Protein AF-A0AAN6PWS7-F1 (afdb_monomer_lite)

Foldseek 3Di:
DVVVVCVVVVHPDDDDCVVCFDPVDPVSVLVVLLCVLVCQQPDPEAEAQAQDPDPPDDLDDPDLPDDDQPPDDDDPDDAAAALLCLSNQARHQKYWYRHHPNDTYMDGLPDDDPDDLVRLSRYQDLEPVSVQSVVLSSLAHDYPALQCSVSSCNSSQVVNCVRNVFHDDLQDTPVCRVVQQPKDFDDDDDPPFQHDDGPPSHSSRGSGRIHD

Organism: NCBI:txid113614

InterPro domains:
  IPR010730 Heterokaryon incompatibility [PF06985] (1-67)

pLDDT: mean 79.64, std 16.17, range [33.06, 96.94]

Secondary structure (DSSP, 8-state):
-HHHHHHHTT-S----HHHHS-TT-HHHHHHHHHHHHHHHHH-S-EEEETT-SSTTS----S---S-------S-SS----BTTHHHHHHH-SEEEEE-GGG-EEEEETT----S-GGGGGTS---SHHHHHHHHHHHTTSB-SSTTHHHHHHHHHHHHHHHHHT--EETTEEGGGHHHHT--EEPSS-GGG-B-SS--TTSGGGBSS-EE-

Structure (mmCIF, N/CA/C/O backbone):
data_AF-A0AAN6PWS7-F1
#
_entry.id   AF-A0AAN6PWS7-F1
#
loop_
_atom_site.group_PDB
_atom_site.id
_atom_site.type_symbol
_atom_site.label_atom_id
_atom_site.label_alt_id
_atom_site.label_comp_id
_atom_site.label_asym_id
_atom_site.label_entity_id
_atom_site.label_seq_id
_atom_site.pdbx_PDB_ins_code
_atom_site.Cartn_x
_atom_site.Cartn_y
_atom_site.Cartn_z
_atom_site.occupancy
_atom_site.B_iso_or_equiv
_atom_site.auth_seq_id
_atom_site.auth_comp_id
_atom_site.auth_asym_id
_atom_site.auth_atom_id
_atom_site.pdbx_PDB_model_num
ATOM 1 N N . ASP A 1 1 ? -15.418 -10.146 15.446 1.00 87.06 1 ASP A N 1
ATOM 2 C CA . ASP A 1 1 ? -14.267 -9.781 16.307 1.00 87.06 1 ASP A CA 1
ATOM 3 C C . ASP A 1 1 ? -13.761 -8.357 16.179 1.00 87.06 1 ASP A C 1
ATOM 5 O O . ASP A 1 1 ? -13.729 -7.661 17.188 1.00 87.06 1 ASP A O 1
ATOM 9 N N . ALA A 1 2 ? -13.430 -7.870 14.980 1.00 87.69 2 ALA A N 1
ATOM 10 C CA . ALA A 1 2 ? -12.916 -6.505 14.806 1.00 87.69 2 ALA A CA 1
ATOM 11 C C . ALA A 1 2 ? -13.833 -5.416 15.405 1.00 87.69 2 ALA A C 1
ATOM 13 O O . ALA A 1 2 ? -13.359 -4.502 16.075 1.00 87.69 2 ALA A O 1
ATOM 14 N N . VAL A 1 3 ? -15.159 -5.574 15.284 1.00 89.75 3 VAL A N 1
ATOM 15 C CA . VAL A 1 3 ? -16.147 -4.683 15.927 1.00 89.75 3 VAL A CA 1
ATOM 16 C C . VAL A 1 3 ? -16.054 -4.709 17.459 1.00 89.75 3 VAL A C 1
ATOM 18 O O . VAL A 1 3 ? -16.227 -3.671 18.097 1.00 89.75 3 VAL A O 1
ATOM 21 N N . GLN A 1 4 ? -15.763 -5.864 18.069 1.00 89.00 4 GLN A N 1
ATOM 22 C CA . GLN A 1 4 ? -15.579 -5.953 19.521 1.00 89.00 4 GLN A CA 1
ATOM 23 C C . GLN A 1 4 ? -14.306 -5.223 19.957 1.00 89.00 4 GLN A C 1
ATOM 25 O O . GLN A 1 4 ? -14.346 -4.463 20.922 1.00 89.00 4 GLN A O 1
ATOM 30 N N . VAL A 1 5 ? -13.203 -5.402 19.221 1.00 89.25 5 VAL A N 1
ATOM 31 C CA . VAL A 1 5 ? -11.944 -4.679 19.464 1.00 89.25 5 VAL A CA 1
ATOM 32 C C . VAL A 1 5 ? -12.171 -3.172 19.356 1.00 89.25 5 VAL A C 1
ATOM 34 O O . VAL A 1 5 ? -11.868 -2.445 20.296 1.00 89.25 5 VAL A O 1
ATOM 37 N N . LYS A 1 6 ? -12.804 -2.714 18.270 1.00 91.94 6 LYS A N 1
ATOM 38 C CA . LYS A 1 6 ? -13.193 -1.312 18.063 1.00 91.94 6 LYS A CA 1
ATOM 39 C C . LYS A 1 6 ? -13.992 -0.753 19.249 1.00 91.94 6 LYS A C 1
ATOM 41 O O . LYS A 1 6 ? -13.644 0.303 19.770 1.00 91.94 6 LYS A O 1
ATOM 46 N N . ARG A 1 7 ? -15.029 -1.470 19.711 1.00 91.06 7 ARG A N 1
ATOM 47 C CA . ARG A 1 7 ? -15.843 -1.063 20.875 1.00 91.06 7 ARG A CA 1
ATOM 48 C C . ARG A 1 7 ? -15.011 -0.961 22.155 1.00 91.06 7 ARG A C 1
ATOM 50 O O . ARG A 1 7 ? -15.164 0.010 22.884 1.00 91.06 7 ARG A O 1
ATOM 57 N N . ARG A 1 8 ? -14.123 -1.927 22.414 1.00 90.25 8 ARG A N 1
ATOM 58 C CA . ARG A 1 8 ? -13.237 -1.922 23.594 1.00 90.25 8 ARG A CA 1
ATOM 59 C C . ARG A 1 8 ? -12.199 -0.800 23.556 1.00 90.25 8 ARG A C 1
ATOM 61 O O . ARG A 1 8 ? -11.847 -0.284 24.607 1.00 90.25 8 ARG A O 1
ATOM 68 N N . LEU A 1 9 ? -11.739 -0.410 22.368 1.00 88.94 9 LEU A N 1
ATOM 69 C CA . LEU A 1 9 ? -10.832 0.726 22.174 1.00 88.94 9 LEU A CA 1
ATOM 70 C C . LEU A 1 9 ? -11.544 2.090 22.222 1.00 88.94 9 LEU A C 1
ATOM 72 O O . LEU A 1 9 ? -10.877 3.116 22.159 1.00 88.94 9 LEU A O 1
ATOM 76 N N . GLY A 1 10 ? -12.880 2.126 22.298 1.00 92.81 10 GLY A N 1
ATOM 77 C CA . GLY A 1 10 ? -13.643 3.378 22.311 1.00 92.81 10 GLY A CA 1
ATOM 78 C C . GLY A 1 10 ? -13.579 4.168 20.997 1.00 92.81 10 GLY A C 1
ATOM 79 O O . GLY A 1 10 ? -13.904 5.352 20.978 1.00 92.81 10 GLY A O 1
ATOM 80 N N . VAL A 1 11 ? -13.169 3.539 19.890 1.00 92.12 11 VAL A N 1
ATOM 81 C CA . VAL A 1 11 ? -13.063 4.205 18.584 1.00 92.12 11 VAL A CA 1
ATOM 82 C C . VAL A 1 11 ? -14.439 4.194 17.910 1.00 92.12 11 VAL A C 1
ATOM 84 O O . VAL A 1 11 ? -15.044 3.129 17.819 1.00 92.12 11 VAL A O 1
ATOM 87 N N . PRO A 1 12 ? -14.973 5.327 17.418 1.00 92.25 12 PRO A N 1
ATOM 88 C CA . PRO A 1 12 ? -16.328 5.385 16.858 1.00 92.25 12 PRO A CA 1
ATOM 89 C C . PRO A 1 12 ? -16.426 4.885 15.411 1.00 92.25 12 PRO A C 1
ATOM 91 O O . PRO A 1 12 ? -17.481 4.392 15.007 1.00 92.25 12 PRO A O 1
ATOM 94 N N . PHE A 1 13 ? -15.333 4.926 14.649 1.00 91.44 13 PHE A N 1
ATOM 95 C CA . PHE A 1 13 ? -15.297 4.547 13.234 1.00 91.44 13 PHE A CA 1
ATOM 96 C C . PHE A 1 13 ? -14.535 3.238 13.020 1.00 91.44 13 PHE A C 1
ATOM 98 O O . PHE A 1 13 ? -13.689 2.853 13.825 1.00 91.44 13 PHE A O 1
ATOM 105 N N . PHE A 1 14 ? -14.887 2.515 11.965 1.00 91.50 14 PHE A N 1
ATOM 106 C CA . PHE A 1 14 ? -14.247 1.264 11.579 1.00 91.50 14 PHE A CA 1
ATOM 107 C C . PHE A 1 14 ? -14.228 1.199 10.058 1.00 91.50 14 PHE A C 1
ATOM 109 O O . PHE A 1 14 ? -15.266 1.427 9.442 1.00 91.50 14 PHE A O 1
ATOM 116 N N . TRP A 1 15 ? -13.062 0.916 9.484 1.00 93.25 15 TRP A N 1
ATOM 117 C CA . TRP A 1 15 ? -12.892 0.762 8.047 1.00 93.25 15 TRP A CA 1
ATOM 118 C C . TRP A 1 15 ? -12.502 -0.682 7.742 1.00 93.25 15 TRP A C 1
ATOM 120 O O . TRP A 1 15 ? -11.617 -1.239 8.394 1.00 93.25 15 TRP A O 1
ATOM 130 N N . ALA A 1 16 ? -13.180 -1.272 6.767 1.00 90.44 16 ALA A N 1
ATOM 131 C CA . ALA A 1 16 ? -12.837 -2.546 6.155 1.00 90.44 16 ALA A CA 1
ATOM 132 C C . ALA A 1 16 ? -13.261 -2.474 4.687 1.00 90.44 16 ALA A C 1
ATOM 134 O O . ALA A 1 16 ? -14.335 -1.948 4.396 1.00 90.44 16 ALA A O 1
ATOM 135 N N . ASP A 1 17 ? -12.447 -3.011 3.784 1.00 87.38 17 ASP A N 1
ATOM 136 C CA . ASP A 1 17 ? -12.711 -3.037 2.340 1.00 87.38 17 ASP A CA 1
ATOM 137 C C . ASP A 1 17 ? -14.112 -3.585 2.010 1.00 87.38 17 ASP A C 1
ATOM 139 O O . ASP A 1 17 ? -14.885 -2.943 1.305 1.00 87.38 17 ASP A O 1
ATOM 143 N N . SER A 1 18 ? -14.487 -4.699 2.632 1.00 86.94 18 SER A N 1
ATOM 144 C CA . SER A 1 18 ? -15.800 -5.350 2.516 1.00 86.94 18 SER A CA 1
ATOM 145 C C . SER A 1 18 ? -16.995 -4.522 3.010 1.00 86.94 18 SER A C 1
ATOM 147 O O . SER A 1 18 ? -18.134 -4.883 2.723 1.00 86.94 18 SER A O 1
ATOM 149 N N . LEU A 1 19 ? -16.769 -3.435 3.756 1.00 89.06 19 LEU A N 1
ATOM 150 C CA . LEU A 1 19 ? -17.825 -2.566 4.294 1.00 89.06 19 LEU A CA 1
ATOM 151 C C . LEU A 1 19 ? -17.811 -1.158 3.694 1.00 89.06 19 LEU A C 1
ATOM 153 O O . LEU A 1 19 ? -18.848 -0.501 3.660 1.00 89.06 19 LEU A O 1
ATOM 157 N N . CYS A 1 20 ? -16.636 -0.672 3.299 1.00 92.50 20 CYS A N 1
ATOM 158 C CA . CYS A 1 20 ? -16.418 0.722 2.924 1.00 92.50 20 CYS A CA 1
ATOM 159 C C . CYS A 1 20 ? -16.188 0.925 1.424 1.00 92.50 20 CYS A C 1
ATOM 161 O O . CYS A 1 20 ? -16.123 2.074 1.003 1.00 92.50 20 CYS A O 1
ATOM 163 N N . ILE A 1 21 ? -16.076 -0.153 0.643 1.00 92.06 21 ILE A N 1
ATOM 164 C CA . ILE A 1 21 ? -15.906 -0.109 -0.813 1.00 92.06 21 ILE A CA 1
ATOM 165 C C . ILE A 1 21 ? -17.105 -0.788 -1.473 1.00 92.06 21 ILE A C 1
ATOM 167 O O . ILE A 1 21 ? -17.481 -1.907 -1.097 1.00 92.06 21 ILE A O 1
ATOM 171 N N . ILE A 1 22 ? -17.689 -0.135 -2.477 1.00 92.50 22 ILE A N 1
ATOM 172 C CA . ILE A 1 22 ? -18.781 -0.698 -3.273 1.00 92.50 22 ILE A CA 1
ATOM 173 C C . ILE A 1 22 ? -18.199 -1.753 -4.222 1.00 92.50 22 ILE A C 1
ATOM 175 O O . ILE A 1 22 ? -17.657 -1.431 -5.274 1.00 92.50 22 ILE A O 1
ATOM 179 N N . GLN A 1 23 ? -18.332 -3.030 -3.854 1.00 87.38 23 GLN A N 1
ATOM 180 C CA . GLN A 1 23 ? -17.678 -4.150 -4.552 1.00 87.38 23 GLN A CA 1
ATOM 181 C C . GLN A 1 23 ? -18.080 -4.285 -6.032 1.00 87.38 23 GLN A C 1
ATOM 183 O O . GLN A 1 23 ? -17.267 -4.697 -6.859 1.00 87.38 23 GLN A O 1
ATOM 188 N N . ASP A 1 24 ? -19.317 -3.911 -6.369 1.00 92.31 24 ASP A N 1
ATOM 189 C CA . ASP A 1 24 ? -19.859 -4.014 -7.729 1.00 92.31 24 ASP A CA 1
ATOM 190 C C . ASP A 1 24 ? -19.505 -2.809 -8.624 1.00 92.31 24 ASP A C 1
ATOM 192 O O . ASP A 1 24 ? -19.712 -2.855 -9.839 1.00 92.31 24 ASP A O 1
ATOM 196 N N . ASP A 1 25 ? -18.939 -1.737 -8.059 1.00 93.38 25 ASP A N 1
ATOM 197 C CA . ASP A 1 25 ? -18.506 -0.550 -8.799 1.00 93.38 25 ASP A CA 1
ATOM 198 C C . ASP A 1 25 ? -16.979 -0.544 -8.940 1.00 93.38 25 ASP A C 1
ATOM 200 O O . ASP A 1 25 ? -16.233 -0.176 -8.033 1.00 93.38 25 ASP A O 1
ATOM 204 N N . LYS A 1 26 ? -16.496 -0.903 -10.136 1.00 88.62 26 LYS A N 1
ATOM 205 C CA . LYS A 1 26 ? -15.058 -0.871 -10.455 1.00 88.62 26 LYS A CA 1
ATOM 206 C C . LYS A 1 26 ? -14.441 0.514 -10.270 1.00 88.62 26 LYS A C 1
ATOM 208 O O . LYS A 1 26 ? -13.289 0.601 -9.856 1.00 88.62 26 LYS A O 1
ATOM 213 N N . GLY A 1 27 ? -15.183 1.576 -10.575 1.00 90.88 27 GLY A N 1
ATOM 214 C CA . GLY A 1 27 ? -14.705 2.940 -10.395 1.00 90.88 27 GLY A CA 1
ATOM 215 C C . GLY A 1 27 ? -14.560 3.296 -8.918 1.00 90.88 27 GLY A C 1
ATOM 216 O O . GLY A 1 27 ? -13.620 3.997 -8.555 1.00 90.88 27 GLY A O 1
ATOM 217 N N . ASP A 1 28 ? -15.452 2.801 -8.060 1.00 90.38 28 ASP A N 1
ATOM 218 C CA . ASP A 1 28 ? -15.332 2.960 -6.607 1.00 90.38 28 ASP A CA 1
ATOM 219 C C . ASP A 1 28 ? -14.152 2.178 -6.040 1.00 90.38 28 ASP A C 1
ATOM 221 O O . ASP A 1 28 ? -13.316 2.754 -5.343 1.00 90.38 28 ASP A O 1
ATOM 225 N N . CYS A 1 29 ? -14.009 0.915 -6.446 1.00 87.56 29 CYS A N 1
ATOM 226 C CA . CYS A 1 29 ? -12.857 0.090 -6.103 1.00 87.56 29 CYS A CA 1
ATOM 227 C C . CYS A 1 29 ? -11.534 0.775 -6.465 1.00 87.56 29 CYS A C 1
ATOM 229 O O . CYS A 1 29 ? -10.632 0.822 -5.634 1.00 87.56 29 CYS A O 1
ATOM 231 N N . GLU A 1 30 ? -11.409 1.341 -7.670 1.00 87.94 30 GLU A N 1
ATOM 232 C CA . GLU A 1 30 ? -10.196 2.051 -8.102 1.00 87.94 30 GLU A CA 1
ATOM 233 C C . GLU A 1 30 ? -9.930 3.322 -7.279 1.00 87.94 30 GLU A C 1
ATOM 235 O O . GLU A 1 30 ? -8.789 3.567 -6.874 1.00 87.94 30 GLU A O 1
ATOM 240 N N . ARG A 1 31 ? -10.970 4.118 -6.991 1.00 90.25 31 ARG A N 1
ATOM 241 C CA . ARG A 1 31 ? -10.846 5.335 -6.170 1.00 90.25 31 ARG A CA 1
ATOM 242 C C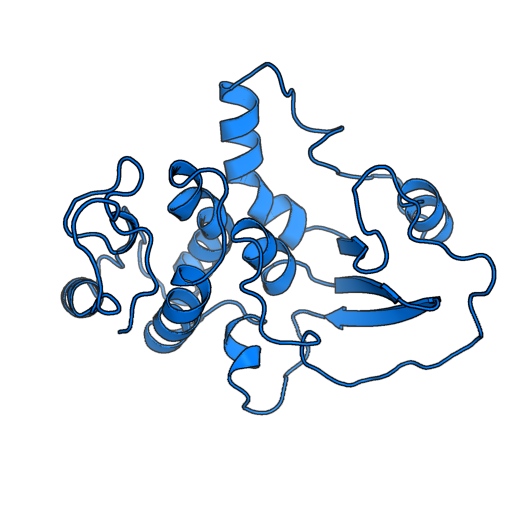 . ARG A 1 31 ? -10.424 5.015 -4.740 1.00 90.25 31 ARG A C 1
ATOM 244 O O . ARG A 1 31 ? -9.499 5.645 -4.228 1.00 90.25 31 ARG A O 1
ATOM 251 N N . GLU A 1 32 ? -11.072 4.051 -4.098 1.00 92.00 32 GLU A N 1
ATOM 252 C CA . GLU A 1 32 ? -10.777 3.691 -2.709 1.00 92.00 32 GLU A CA 1
ATOM 253 C C . GLU A 1 32 ? -9.425 2.976 -2.591 1.00 92.00 32 GLU A C 1
ATOM 255 O O . GLU A 1 32 ? -8.642 3.288 -1.692 1.00 92.00 32 GLU A O 1
ATOM 260 N N . ALA A 1 33 ? -9.069 2.131 -3.563 1.00 87.44 33 ALA A N 1
ATOM 261 C CA . ALA A 1 33 ? -7.736 1.540 -3.677 1.00 87.44 33 ALA A CA 1
ATOM 262 C C . ALA A 1 33 ? -6.628 2.607 -3.752 1.00 87.44 33 ALA A C 1
ATOM 264 O O . ALA A 1 33 ? -5.591 2.475 -3.098 1.00 87.44 33 ALA A O 1
ATOM 265 N N . ALA A 1 34 ? -6.849 3.693 -4.500 1.00 87.56 34 ALA A N 1
ATOM 266 C CA . ALA A 1 34 ? -5.903 4.805 -4.588 1.00 87.56 34 ALA A CA 1
ATOM 267 C C . ALA A 1 34 ? -5.774 5.606 -3.276 1.00 87.56 34 ALA A C 1
ATOM 269 O O . ALA A 1 34 ? -4.732 6.217 -3.038 1.00 87.56 34 ALA A O 1
ATOM 270 N N . ARG A 1 35 ? -6.803 5.590 -2.419 1.00 91.00 35 ARG A N 1
ATOM 271 C CA . ARG A 1 35 ? -6.851 6.292 -1.120 1.00 91.00 35 ARG A CA 1
ATOM 272 C C . ARG A 1 35 ? -6.454 5.415 0.064 1.00 91.00 35 ARG A C 1
ATOM 274 O O . ARG A 1 35 ? -6.296 5.913 1.177 1.00 91.00 35 ARG A O 1
ATOM 281 N N . MET A 1 36 ? -6.262 4.120 -0.156 1.00 90.00 36 MET A N 1
ATOM 282 C CA . MET A 1 36 ? -5.985 3.131 0.887 1.00 90.00 36 MET A CA 1
ATOM 283 C C . MET A 1 36 ? -4.737 3.475 1.718 1.00 90.00 36 MET A C 1
ATOM 285 O O . MET A 1 36 ? -4.710 3.266 2.932 1.00 90.00 36 MET A O 1
ATOM 289 N N . GLY A 1 37 ? -3.743 4.119 1.101 1.00 91.12 37 GLY A N 1
ATOM 290 C CA . GLY A 1 37 ? -2.577 4.642 1.809 1.00 91.12 37 GLY A CA 1
ATOM 291 C C . GLY A 1 37 ? -2.916 5.690 2.872 1.00 91.12 37 GLY A C 1
ATOM 292 O O . GLY A 1 37 ? -2.353 5.663 3.969 1.00 91.12 37 GLY A O 1
ATOM 293 N N . ASP A 1 38 ? -3.865 6.580 2.577 1.00 92.19 38 ASP A N 1
ATOM 294 C CA . ASP A 1 38 ? -4.339 7.601 3.514 1.00 92.19 38 ASP A CA 1
ATOM 295 C C . ASP A 1 38 ? -5.163 6.989 4.641 1.00 92.19 38 ASP A C 1
ATOM 297 O O . ASP A 1 38 ? -5.048 7.431 5.787 1.00 92.19 38 ASP A O 1
ATOM 301 N N . VAL A 1 39 ? -5.954 5.955 4.339 1.00 93.62 39 VAL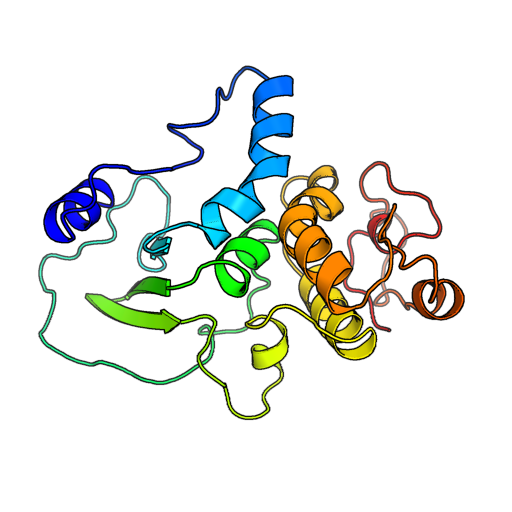 A N 1
ATOM 302 C CA . VAL A 1 39 ? -6.706 5.197 5.347 1.00 93.62 39 VAL A CA 1
ATOM 303 C C . VAL A 1 39 ? -5.744 4.619 6.380 1.00 93.62 39 VAL A C 1
ATOM 305 O O . VAL A 1 39 ? -5.896 4.898 7.568 1.00 93.62 39 VAL A O 1
ATOM 308 N N . TYR A 1 40 ? -4.711 3.887 5.948 1.00 92.12 40 TYR A N 1
ATOM 309 C CA . TYR A 1 40 ? -3.726 3.326 6.876 1.00 92.12 40 TYR A CA 1
ATOM 310 C C . TYR A 1 40 ? -2.935 4.408 7.602 1.00 92.12 40 TYR A C 1
ATOM 312 O O . TYR A 1 40 ? -2.756 4.326 8.815 1.00 92.12 40 TYR A O 1
ATOM 320 N N . MET A 1 41 ? -2.492 5.450 6.896 1.00 91.00 41 MET A N 1
ATOM 321 C CA . MET A 1 41 ? -1.691 6.516 7.495 1.00 91.00 41 MET A CA 1
ATOM 322 C C . MET A 1 41 ? -2.402 7.248 8.634 1.00 91.00 41 MET A C 1
ATOM 324 O O . MET A 1 41 ? -1.750 7.631 9.608 1.00 91.00 41 MET A O 1
ATOM 328 N N . ASN A 1 42 ? -3.705 7.469 8.490 1.00 92.19 42 ASN A N 1
ATOM 329 C CA . ASN A 1 42 ? -4.502 8.246 9.434 1.00 92.19 42 ASN A CA 1
ATOM 330 C C . ASN A 1 42 ? -5.329 7.359 10.377 1.00 92.19 42 ASN A C 1
ATOM 332 O O . ASN A 1 42 ? -6.083 7.876 11.203 1.00 92.19 42 ASN A O 1
ATOM 336 N N . ALA A 1 43 ? -5.193 6.034 10.281 1.00 92.69 43 ALA A N 1
ATOM 337 C CA . ALA A 1 43 ? -5.858 5.108 11.180 1.00 92.69 43 ALA A CA 1
ATOM 338 C C . ALA A 1 43 ? -5.364 5.299 12.621 1.00 92.69 43 ALA A C 1
ATOM 340 O O . ALA A 1 43 ? -4.165 5.402 12.883 1.00 92.69 43 ALA A O 1
ATOM 341 N N . TYR A 1 44 ? -6.299 5.258 13.574 1.00 90.94 44 TYR A N 1
ATOM 342 C CA . TYR A 1 44 ? -5.961 5.185 14.998 1.00 90.94 44 TYR A CA 1
ATOM 343 C C . TYR A 1 44 ? -5.113 3.938 15.297 1.00 90.94 44 TYR A C 1
ATOM 345 O O . TYR A 1 44 ? -4.080 4.012 15.961 1.00 90.94 44 TYR A O 1
ATOM 353 N N . CYS A 1 45 ? -5.533 2.794 14.754 1.00 90.62 45 CYS A N 1
ATOM 354 C CA . CYS A 1 45 ? -4.763 1.561 14.729 1.00 90.62 45 CYS A CA 1
ATOM 355 C C . CYS A 1 45 ? -5.245 0.648 13.598 1.00 90.62 45 CYS A C 1
ATOM 357 O O . CYS A 1 45 ? -6.435 0.628 13.277 1.00 90.62 45 CYS A O 1
ATOM 359 N N . THR A 1 46 ? -4.343 -0.174 13.081 1.00 91.69 46 THR A N 1
ATOM 360 C CA . THR A 1 46 ? -4.660 -1.257 12.145 1.00 91.69 46 THR A CA 1
ATOM 361 C C . THR A 1 46 ? -4.719 -2.580 12.903 1.00 91.69 46 THR A C 1
ATOM 363 O O . THR A 1 46 ? -3.853 -2.864 13.730 1.00 91.69 46 THR A O 1
ATOM 366 N N . ILE A 1 47 ? -5.750 -3.391 12.661 1.00 89.25 47 ILE A N 1
ATOM 367 C CA . ILE A 1 47 ? -5.894 -4.720 13.272 1.00 89.25 47 ILE A CA 1
ATOM 368 C C . ILE A 1 47 ? -5.349 -5.757 12.292 1.00 89.25 47 ILE A C 1
ATOM 370 O O . ILE A 1 47 ? -5.887 -5.901 11.199 1.00 89.25 47 ILE A O 1
ATOM 374 N N . ALA A 1 48 ? -4.325 -6.505 12.694 1.00 86.31 48 ALA A N 1
ATOM 375 C CA . ALA A 1 48 ? -3.739 -7.564 11.882 1.00 86.31 48 ALA A CA 1
ATOM 376 C C . ALA A 1 48 ? -4.037 -8.943 12.494 1.00 86.31 48 ALA A C 1
ATOM 378 O O . ALA A 1 48 ? -3.372 -9.394 13.433 1.00 86.31 48 ALA A O 1
ATOM 379 N N . ALA A 1 49 ? -5.061 -9.610 11.962 1.00 83.38 49 ALA A N 1
ATOM 380 C CA . ALA A 1 49 ? -5.604 -10.868 12.470 1.00 83.38 49 ALA A CA 1
ATOM 381 C C . ALA A 1 49 ? -4.902 -12.103 11.870 1.00 83.38 49 ALA A C 1
ATOM 383 O O . ALA A 1 49 ? -5.486 -12.845 11.089 1.00 83.38 49 ALA A O 1
ATOM 384 N N . HIS A 1 50 ? -3.647 -12.340 12.255 1.00 73.50 50 HIS A N 1
ATOM 385 C CA . HIS A 1 50 ? -2.845 -13.486 11.796 1.00 73.50 50 HIS A CA 1
ATOM 386 C C . HIS A 1 50 ? -3.347 -14.837 12.334 1.00 73.50 50 HIS A C 1
ATOM 388 O O . HIS A 1 50 ? -2.992 -15.884 11.807 1.00 73.50 50 HIS A O 1
ATOM 394 N N . ALA A 1 51 ? -4.138 -14.819 13.410 1.00 63.31 51 ALA A N 1
ATOM 395 C CA . ALA A 1 51 ? -4.713 -16.009 14.033 1.00 63.31 51 ALA A CA 1
ATOM 396 C C . ALA A 1 51 ? -5.874 -16.635 13.238 1.00 63.31 51 ALA A C 1
ATOM 398 O O . ALA A 1 51 ? -6.261 -17.765 13.530 1.00 63.31 51 ALA A O 1
ATOM 399 N N . ALA A 1 52 ? -6.455 -15.905 12.281 1.00 59.50 52 ALA A N 1
ATOM 400 C CA . ALA A 1 52 ? -7.570 -16.383 11.474 1.00 59.50 52 ALA A CA 1
ATOM 401 C C . ALA A 1 52 ? -7.045 -17.024 10.181 1.00 59.50 52 ALA A C 1
ATOM 403 O O . ALA A 1 52 ? -6.337 -16.383 9.407 1.00 59.50 52 ALA A O 1
ATOM 404 N N . HIS A 1 53 ? -7.406 -18.285 9.934 1.00 56.94 53 HIS A N 1
ATOM 405 C CA . HIS A 1 53 ? -7.041 -18.984 8.695 1.00 56.94 53 HIS A CA 1
ATOM 406 C C . HIS A 1 53 ? -7.776 -18.421 7.467 1.00 56.94 53 HIS A C 1
ATOM 408 O O . HIS A 1 53 ? -7.234 -18.450 6.364 1.00 56.94 53 HIS A O 1
ATOM 414 N N . HIS A 1 54 ? -8.974 -17.862 7.668 1.00 60.44 54 HIS A N 1
ATOM 415 C CA . HIS A 1 54 ? -9.816 -17.248 6.642 1.00 60.44 54 HIS A CA 1
ATOM 416 C C . HIS A 1 54 ? -10.659 -16.109 7.245 1.00 60.44 54 HIS A C 1
ATOM 418 O O . HIS A 1 54 ? -10.800 -16.010 8.465 1.00 60.44 54 HIS A O 1
ATOM 424 N N . ALA A 1 55 ? -11.197 -15.227 6.395 1.00 63.16 55 ALA A N 1
ATOM 425 C CA . ALA A 1 55 ? -11.926 -14.021 6.812 1.00 63.16 55 ALA A CA 1
ATOM 426 C C . ALA A 1 55 ? -13.258 -14.302 7.542 1.00 63.16 55 ALA A C 1
ATOM 428 O O . ALA A 1 55 ? -13.805 -13.410 8.189 1.00 63.16 55 ALA A O 1
ATOM 429 N N . ASP A 1 56 ? -13.771 -15.526 7.443 1.00 61.41 56 ASP A N 1
ATOM 430 C CA . ASP A 1 56 ? -14.968 -16.035 8.115 1.00 61.41 56 ASP A CA 1
ATOM 431 C C . ASP A 1 56 ? -14.691 -16.595 9.525 1.00 61.41 56 ASP A C 1
ATOM 433 O O . ASP A 1 56 ? -15.632 -16.830 10.286 1.00 61.41 56 ASP A O 1
ATOM 437 N N . HIS A 1 57 ? -13.423 -16.742 9.925 1.00 66.62 57 HIS A N 1
ATOM 438 C CA . HIS A 1 57 ? -13.044 -17.173 11.271 1.00 66.62 57 HIS A CA 1
ATOM 439 C C . HIS A 1 57 ? -12.756 -16.000 12.220 1.00 66.62 57 HIS A C 1
ATOM 441 O O . HIS A 1 57 ? -12.136 -14.996 11.864 1.00 66.62 57 HIS A O 1
ATOM 447 N N . GLY A 1 58 ? -13.171 -16.157 13.480 1.00 73.56 58 GLY A N 1
ATOM 448 C CA . GLY A 1 58 ? -12.804 -15.245 14.563 1.00 73.56 58 GLY A CA 1
ATOM 449 C C . GLY A 1 58 ? -11.316 -15.333 14.924 1.00 73.56 58 GLY A C 1
ATOM 450 O O . GLY A 1 58 ? -10.702 -16.394 14.833 1.00 73.56 58 GLY A O 1
ATOM 451 N N . PHE A 1 59 ? -10.740 -14.215 15.363 1.00 78.44 59 PHE A N 1
ATOM 452 C CA . PHE A 1 59 ? -9.361 -14.108 15.852 1.00 78.44 59 PHE A CA 1
ATOM 453 C C . PHE A 1 59 ? -9.277 -13.879 17.372 1.00 78.44 59 PHE A C 1
ATOM 455 O O . PHE A 1 59 ? -8.183 -13.884 17.938 1.00 78.44 59 PHE A O 1
ATOM 462 N N . LEU A 1 60 ? -10.408 -13.666 18.048 1.00 77.12 60 LEU A N 1
ATOM 463 C CA . LEU A 1 60 ? -10.492 -13.591 19.504 1.00 77.12 60 LEU A CA 1
ATOM 464 C C . LEU A 1 60 ? -10.737 -15.001 20.058 1.00 77.12 60 LEU A C 1
ATOM 466 O O . LEU A 1 60 ? -11.846 -15.517 19.988 1.00 77.12 60 LEU A O 1
ATOM 470 N N . GLN A 1 61 ? -9.698 -15.632 20.607 1.00 68.25 61 GLN A N 1
ATOM 471 C CA . GLN A 1 61 ? -9.829 -16.908 21.325 1.00 68.25 61 GLN A CA 1
ATOM 472 C C . GLN A 1 61 ? -10.284 -16.674 22.780 1.00 68.25 61 GLN A C 1
ATOM 474 O O . GLN A 1 61 ? -9.938 -15.655 23.381 1.00 68.25 61 GLN A O 1
ATOM 479 N N . GLU A 1 62 ? -11.032 -17.623 23.362 1.00 54.59 62 GLU A N 1
ATOM 480 C CA . GLU A 1 62 ? -11.619 -17.520 24.716 1.00 54.59 62 GLU A CA 1
ATOM 481 C C . GLU A 1 62 ? -10.577 -17.373 25.841 1.00 54.59 62 GLU A C 1
ATOM 483 O O . GLU A 1 62 ? -10.863 -16.763 26.871 1.00 54.59 62 GLU A O 1
ATOM 488 N N . SER A 1 63 ? -9.343 -17.849 25.645 1.00 49.12 63 SER A N 1
ATOM 489 C CA . SER A 1 63 ? -8.251 -17.695 26.609 1.00 49.12 63 SER A CA 1
ATOM 490 C C . SER A 1 63 ? -7.226 -16.656 26.143 1.00 49.12 63 SER A C 1
ATOM 492 O O . SER A 1 63 ? -6.134 -17.001 25.687 1.00 49.12 63 SER A O 1
ATOM 494 N N . MET A 1 64 ? -7.535 -15.366 26.294 1.00 50.53 64 MET A N 1
ATOM 495 C CA . MET A 1 64 ? -6.482 -14.341 26.344 1.00 50.53 64 MET A CA 1
ATOM 496 C C . MET A 1 64 ? -5.694 -14.539 27.649 1.00 50.53 64 MET A C 1
ATOM 498 O O . MET A 1 64 ? -6.005 -13.927 28.672 1.00 50.53 64 MET A O 1
ATOM 502 N N . GLN A 1 65 ? -4.710 -15.446 27.655 1.00 44.88 65 GLN A N 1
ATOM 503 C CA . GLN A 1 65 ? -3.802 -15.571 28.793 1.00 44.88 65 GLN A CA 1
ATOM 504 C C . GLN A 1 65 ? -3.021 -14.262 28.938 1.00 44.88 65 GLN A C 1
ATOM 506 O O . GLN A 1 65 ? -2.423 -13.761 27.985 1.00 44.88 65 GLN A O 1
ATOM 511 N N . ARG A 1 66 ? -3.103 -13.679 30.138 1.00 45.19 66 ARG A N 1
ATOM 512 C CA . ARG A 1 66 ? -2.494 -12.397 30.491 1.00 45.19 66 ARG A CA 1
ATOM 513 C C . ARG A 1 66 ? -1.004 -12.381 30.134 1.00 45.19 66 ARG A C 1
ATOM 515 O O . ARG A 1 66 ? -0.255 -13.263 30.532 1.00 45.19 66 ARG A O 1
ATOM 522 N N . GLU A 1 67 ? -0.628 -11.319 29.425 1.00 48.19 67 GLU A N 1
ATOM 523 C CA . GLU A 1 67 ? 0.717 -10.748 29.319 1.00 48.19 67 GLU A CA 1
ATOM 524 C C . GLU A 1 67 ? 1.858 -11.695 28.916 1.00 48.19 67 GLU A C 1
ATOM 526 O O . GLU A 1 67 ? 2.670 -12.139 29.722 1.00 48.19 67 GLU A O 1
ATOM 531 N N . LYS A 1 68 ? 2.060 -11.815 27.603 1.00 39.84 68 LYS A N 1
ATOM 532 C CA . LYS A 1 68 ? 3.417 -11.748 27.055 1.00 39.84 68 LYS A CA 1
ATOM 533 C C . LYS A 1 68 ? 3.454 -10.677 25.975 1.00 39.84 68 LYS A C 1
ATOM 535 O O . LYS A 1 68 ? 3.158 -10.942 24.815 1.00 39.84 68 LYS A O 1
ATOM 540 N N . VAL A 1 69 ? 3.842 -9.461 26.362 1.00 41.88 69 VAL A N 1
ATOM 541 C CA . VAL A 1 69 ? 4.329 -8.450 25.415 1.00 41.88 69 VAL A CA 1
ATOM 542 C C . VAL A 1 69 ? 5.661 -8.974 24.876 1.00 41.88 69 VAL A C 1
ATOM 544 O O . VAL A 1 69 ? 6.730 -8.648 25.387 1.00 41.88 69 VAL A O 1
ATOM 547 N N . VAL A 1 70 ? 5.611 -9.869 23.889 1.00 43.34 70 VAL A N 1
ATOM 548 C CA . VAL A 1 70 ? 6.820 -10.345 23.217 1.00 43.34 70 VAL A CA 1
ATOM 549 C C . VAL A 1 70 ? 7.267 -9.232 22.281 1.00 43.34 70 VAL A C 1
ATOM 551 O O . VAL A 1 70 ? 6.741 -9.050 21.187 1.00 43.34 70 VAL A O 1
ATOM 554 N N . ALA A 1 71 ? 8.234 -8.442 22.739 1.00 40.31 71 ALA A N 1
ATOM 555 C CA . ALA A 1 71 ? 8.984 -7.546 21.879 1.00 40.31 71 ALA A CA 1
ATOM 556 C C . ALA A 1 71 ? 10.000 -8.374 21.086 1.00 40.31 71 ALA A C 1
ATOM 558 O O . ALA A 1 71 ? 11.166 -8.425 21.455 1.00 40.31 71 ALA A O 1
ATOM 559 N N . VAL A 1 72 ? 9.574 -9.043 20.015 1.00 41.47 72 VAL A N 1
ATOM 560 C CA . VAL A 1 72 ? 10.518 -9.637 19.061 1.00 41.47 72 VAL A CA 1
ATOM 561 C C . VAL A 1 72 ? 9.999 -9.412 17.649 1.00 41.47 72 VAL A C 1
ATOM 563 O O . VAL A 1 72 ? 8.863 -9.737 17.320 1.00 41.47 72 VAL A O 1
ATOM 566 N N . GLY A 1 73 ? 10.838 -8.752 16.851 1.00 36.47 73 GLY A N 1
ATOM 567 C CA . GLY A 1 73 ? 10.594 -8.492 15.444 1.00 36.47 73 GLY A CA 1
ATOM 568 C C . GLY A 1 73 ? 10.631 -9.758 14.597 1.00 36.47 73 GLY A C 1
ATOM 569 O O . GLY A 1 73 ? 11.136 -10.799 15.004 1.00 36.47 73 GLY A O 1
ATOM 570 N N . GLY A 1 74 ? 10.129 -9.605 13.379 1.00 36.50 74 GLY A N 1
ATOM 571 C CA . GLY A 1 74 ? 10.090 -10.666 12.389 1.00 36.50 74 GLY A CA 1
ATOM 572 C C . GLY A 1 74 ? 8.725 -11.326 12.362 1.00 36.50 74 GLY A C 1
ATOM 573 O O . GLY A 1 74 ? 8.296 -11.962 13.318 1.00 36.50 74 GLY A O 1
ATOM 574 N N . HIS A 1 75 ? 8.054 -11.186 11.221 1.00 42.44 75 HIS A N 1
ATOM 575 C CA . HIS A 1 75 ? 7.116 -12.209 10.788 1.00 42.44 75 HIS A CA 1
ATOM 576 C C . HIS A 1 75 ? 7.749 -13.581 11.033 1.00 42.44 75 HIS A C 1
ATOM 578 O O . HIS A 1 75 ? 8.888 -13.819 10.623 1.00 42.44 75 HIS A O 1
ATOM 584 N N . ALA A 1 76 ? 6.998 -14.470 11.680 1.00 33.97 76 ALA A N 1
ATOM 585 C CA . ALA A 1 76 ? 7.256 -15.889 11.573 1.00 33.97 76 ALA A CA 1
ATOM 586 C C . ALA A 1 76 ? 7.320 -16.233 10.075 1.00 33.97 76 ALA A C 1
ATOM 588 O O . ALA A 1 76 ? 6.374 -15.974 9.339 1.00 33.97 76 ALA A O 1
ATOM 589 N N . ASN A 1 77 ? 8.469 -16.762 9.657 1.00 33.06 77 ASN A N 1
ATOM 590 C CA . ASN A 1 77 ? 8.683 -17.546 8.446 1.00 33.06 77 ASN A CA 1
ATOM 591 C C . ASN A 1 77 ? 8.288 -16.883 7.119 1.00 33.06 77 ASN A C 1
ATOM 593 O O . ASN A 1 77 ? 7.192 -17.111 6.640 1.00 33.06 77 ASN A O 1
ATOM 597 N N . GLY A 1 78 ? 9.225 -16.149 6.501 1.00 39.56 78 GLY A N 1
ATOM 598 C CA . GLY A 1 78 ? 9.615 -16.269 5.079 1.00 39.56 78 GLY A CA 1
ATOM 599 C C . GLY A 1 78 ? 8.579 -16.275 3.939 1.00 39.56 78 GLY A C 1
ATOM 600 O O . GLY A 1 78 ? 8.998 -16.371 2.788 1.00 39.56 78 GLY A O 1
ATOM 601 N N . GLU A 1 79 ? 7.279 -16.173 4.190 1.00 40.28 79 GLU A N 1
ATOM 602 C CA . GLU A 1 79 ? 6.259 -16.149 3.153 1.00 40.28 79 GLU A CA 1
ATOM 603 C C . GLU A 1 79 ? 6.200 -14.753 2.527 1.00 40.28 79 GLU A C 1
ATOM 605 O O . GLU A 1 79 ? 6.220 -13.741 3.244 1.00 40.28 79 GLU A O 1
ATOM 610 N N . PRO A 1 80 ? 6.142 -14.665 1.188 1.00 50.34 80 PRO A N 1
ATOM 611 C CA . PRO A 1 80 ? 5.959 -13.392 0.526 1.00 50.34 80 PRO A CA 1
ATOM 612 C C . PRO A 1 80 ? 4.632 -12.796 0.985 1.00 50.34 80 PRO A C 1
ATOM 614 O O . PRO A 1 80 ? 3.560 -13.344 0.735 1.00 50.34 80 PRO A O 1
ATOM 617 N N . SER A 1 81 ? 4.713 -11.663 1.684 1.00 65.94 81 SER A N 1
ATOM 618 C CA . SER A 1 81 ? 3.539 -10.924 2.136 1.00 65.94 81 SER A CA 1
ATOM 619 C C . SER A 1 81 ? 2.634 -10.616 0.937 1.00 65.94 81 SER A C 1
ATOM 621 O O . SER A 1 81 ? 3.110 -10.450 -0.188 1.00 65.94 81 SER A O 1
ATOM 623 N N . ARG A 1 82 ? 1.319 -10.519 1.154 1.00 77.94 82 ARG A N 1
ATOM 624 C CA . ARG A 1 82 ? 0.407 -9.984 0.131 1.00 77.94 82 ARG A CA 1
ATOM 625 C C . ARG A 1 82 ? 0.893 -8.584 -0.257 1.00 77.94 82 ARG A C 1
ATOM 627 O O . ARG A 1 82 ? 1.212 -7.804 0.635 1.00 77.94 82 ARG A O 1
ATOM 634 N N . GLY A 1 83 ? 0.943 -8.241 -1.546 1.00 82.44 83 GLY A N 1
ATOM 635 C CA . GLY A 1 83 ? 1.464 -6.937 -1.993 1.00 82.44 83 GLY A CA 1
ATOM 636 C C . GLY A 1 83 ? 0.767 -5.756 -1.303 1.00 82.44 83 GLY A C 1
ATOM 637 O O . GLY A 1 83 ? 1.427 -4.862 -0.778 1.00 82.44 83 GLY A O 1
ATOM 638 N N . TRP A 1 84 ? -0.557 -5.835 -1.173 1.00 85.81 84 TRP A N 1
ATOM 639 C CA . TRP A 1 84 ? -1.379 -4.868 -0.437 1.00 85.81 84 TRP A CA 1
ATOM 640 C C . TRP A 1 84 ? -1.002 -4.701 1.048 1.00 85.81 84 TRP A C 1
ATOM 642 O O . TRP A 1 84 ? -1.058 -3.587 1.568 1.00 85.81 84 TRP A O 1
ATOM 652 N N . ALA A 1 85 ? -0.510 -5.756 1.708 1.00 84.50 85 ALA A N 1
ATOM 653 C CA . ALA A 1 85 ? -0.129 -5.715 3.124 1.00 84.50 85 ALA A CA 1
ATOM 654 C C . ALA A 1 85 ? 1.119 -4.853 3.391 1.00 84.50 85 ALA A C 1
ATOM 656 O O . ALA A 1 85 ? 1.451 -4.547 4.539 1.00 84.50 85 ALA A O 1
ATOM 657 N N . LEU A 1 86 ? 1.843 -4.436 2.347 1.00 84.69 86 LEU A N 1
ATOM 658 C CA . LEU A 1 86 ? 2.970 -3.531 2.527 1.00 84.69 86 LEU A CA 1
ATOM 659 C C . LEU A 1 86 ? 2.520 -2.144 3.008 1.00 84.69 86 LEU A C 1
ATOM 661 O O . LEU A 1 86 ? 3.158 -1.584 3.903 1.00 84.69 86 LEU A O 1
ATOM 665 N N . GLN A 1 87 ? 1.424 -1.611 2.456 1.00 86.50 87 GLN A N 1
ATOM 666 C CA . GLN A 1 87 ? 0.879 -0.319 2.885 1.00 86.50 87 GLN A CA 1
ATOM 667 C C . GLN A 1 87 ? 0.408 -0.382 4.338 1.00 86.50 87 GLN A C 1
ATOM 669 O O . GLN A 1 87 ? 0.743 0.508 5.118 1.00 86.50 87 GLN A O 1
ATOM 674 N N . GLU A 1 88 ? -0.271 -1.471 4.717 1.00 85.06 88 GLU A N 1
ATOM 675 C CA . GLU A 1 88 ? -0.681 -1.742 6.100 1.00 85.06 88 GLU A CA 1
ATOM 676 C C . GLU A 1 88 ? 0.504 -1.613 7.059 1.00 85.06 88 GLU A C 1
ATOM 678 O O . GLU A 1 88 ? 0.427 -0.898 8.058 1.00 85.06 88 GLU A O 1
ATOM 683 N N . ARG A 1 89 ? 1.628 -2.263 6.735 1.00 81.38 89 ARG A N 1
ATOM 684 C CA . ARG A 1 89 ? 2.797 -2.327 7.616 1.00 81.38 89 ARG A CA 1
ATOM 685 C C . ARG A 1 89 ? 3.592 -1.025 7.681 1.00 81.38 89 ARG A C 1
ATOM 687 O O . ARG A 1 89 ? 4.079 -0.679 8.753 1.00 81.38 89 ARG A O 1
ATOM 694 N N . ILE A 1 90 ? 3.771 -0.337 6.554 1.00 85.19 90 ILE A N 1
ATOM 695 C CA . ILE A 1 90 ? 4.635 0.852 6.476 1.00 85.19 90 ILE A CA 1
ATOM 696 C C . ILE A 1 90 ? 3.892 2.125 6.891 1.00 85.19 90 ILE A C 1
ATOM 698 O O . ILE A 1 90 ? 4.495 3.019 7.490 1.00 85.19 90 ILE A O 1
ATOM 702 N N . LEU A 1 91 ? 2.604 2.248 6.561 1.00 90.06 91 LEU A N 1
ATOM 703 C CA . LEU A 1 91 ? 1.879 3.510 6.716 1.00 90.06 91 LEU A CA 1
ATOM 704 C C . LEU A 1 91 ? 1.160 3.619 8.059 1.00 90.06 91 LEU A C 1
ATOM 706 O O . LEU A 1 91 ? 1.120 4.726 8.603 1.00 90.06 91 LEU A O 1
ATOM 710 N N . SER A 1 92 ? 0.674 2.507 8.619 1.00 90.00 92 SER A N 1
ATOM 711 C CA . SER A 1 92 ? -0.102 2.503 9.867 1.00 90.00 92 SER A CA 1
ATOM 712 C C . SER A 1 92 ? 0.702 3.039 11.057 1.00 90.00 92 SER A C 1
ATOM 714 O O . SER A 1 92 ? 1.762 2.490 11.365 1.00 90.00 92 SER A O 1
ATOM 716 N N . PRO A 1 93 ? 0.214 4.057 11.794 1.00 87.69 93 PRO A N 1
ATOM 717 C CA . PRO A 1 93 ? 0.896 4.572 12.986 1.00 87.69 93 PRO A CA 1
ATOM 718 C C . PRO A 1 93 ? 1.122 3.495 14.054 1.00 87.69 93 PRO A C 1
ATOM 720 O O . PRO A 1 93 ? 2.201 3.416 14.656 1.00 87.69 93 PRO A O 1
ATOM 723 N N . PHE A 1 94 ? 0.107 2.648 14.239 1.00 87.00 94 PHE A N 1
ATOM 724 C CA . PHE A 1 94 ? 0.086 1.522 15.161 1.00 87.00 94 PHE A CA 1
ATOM 725 C C . PHE A 1 94 ? -0.616 0.331 14.513 1.00 87.00 94 PHE A C 1
ATOM 727 O O . PHE A 1 94 ? -1.687 0.485 13.929 1.00 87.00 94 PHE A O 1
ATOM 734 N N . THR A 1 95 ? -0.041 -0.859 14.659 1.00 86.25 95 THR A N 1
ATOM 735 C CA . THR A 1 95 ? -0.666 -2.121 14.252 1.00 86.25 95 THR A CA 1
ATOM 736 C C . THR A 1 95 ? -0.769 -3.048 15.453 1.00 86.25 95 THR A C 1
ATOM 738 O O . THR A 1 95 ? 0.224 -3.301 16.141 1.00 86.25 95 THR A O 1
ATOM 741 N N . VAL A 1 96 ? -1.975 -3.549 15.705 1.00 87.19 96 VAL A N 1
ATOM 742 C CA . VAL A 1 96 ? -2.269 -4.540 16.738 1.00 87.19 96 VAL A CA 1
ATOM 743 C C . VAL A 1 96 ? -2.341 -5.905 16.080 1.00 87.19 96 VAL A C 1
ATOM 745 O O . VAL A 1 96 ? -3.245 -6.177 15.292 1.00 87.19 96 VAL A O 1
ATOM 748 N N . HIS A 1 97 ? -1.387 -6.765 16.403 1.00 85.00 97 HIS A N 1
ATOM 749 C CA . HIS A 1 97 ? -1.309 -8.101 15.845 1.00 85.00 97 HIS A CA 1
ATOM 750 C C . HIS A 1 97 ? -1.955 -9.108 16.787 1.00 85.00 97 HIS A C 1
ATOM 752 O O . HIS A 1 97 ? -1.541 -9.234 17.939 1.00 85.00 97 HIS A O 1
ATOM 758 N N . PHE A 1 98 ? -2.933 -9.841 16.266 1.00 84.56 98 PHE A N 1
ATOM 759 C CA . PHE A 1 98 ? -3.558 -10.983 16.923 1.00 84.56 98 PHE A CA 1
ATOM 760 C C . PHE A 1 98 ? -2.998 -12.248 16.280 1.00 84.56 98 PHE A C 1
ATOM 762 O O . PHE A 1 98 ? -3.316 -12.551 15.128 1.00 84.56 98 PHE A O 1
ATOM 769 N N . GLY A 1 99 ? -2.104 -12.929 16.991 1.00 77.19 99 GLY A N 1
ATOM 770 C CA . GLY A 1 99 ? -1.422 -14.130 16.525 1.00 77.19 99 GLY A CA 1
ATOM 771 C C . GLY A 1 99 ? -2.025 -15.421 17.090 1.00 77.19 99 GLY A C 1
ATOM 772 O O . GLY A 1 99 ? -2.923 -15.381 17.937 1.00 77.19 99 GLY A O 1
ATOM 773 N N . PRO A 1 100 ? -1.529 -16.586 16.639 1.00 72.25 100 PRO A N 1
ATOM 774 C CA . PRO A 1 100 ? -1.975 -17.884 17.135 1.00 72.25 100 PRO A CA 1
ATOM 775 C C . PRO A 1 100 ? -1.860 -18.003 18.661 1.00 72.25 100 PRO A C 1
ATOM 777 O O . PRO A 1 100 ? -1.029 -17.336 19.288 1.00 72.25 100 PRO A O 1
ATOM 780 N N . ALA A 1 101 ? -2.691 -18.871 19.247 1.00 72.50 101 ALA A N 1
ATOM 781 C CA . ALA A 1 101 ? -2.739 -19.151 20.687 1.00 72.50 101 ALA A CA 1
ATOM 782 C C . ALA A 1 101 ? -2.982 -17.909 21.576 1.00 72.50 101 ALA A C 1
ATOM 784 O O . ALA A 1 101 ? -2.453 -17.810 22.682 1.00 72.50 101 ALA A O 1
ATOM 785 N N . GLY A 1 102 ? -3.750 -16.934 21.077 1.00 71.44 102 GLY A N 1
ATOM 786 C CA . GLY A 1 102 ? -4.100 -15.719 21.819 1.00 71.44 102 GLY A CA 1
ATOM 787 C C . GLY A 1 102 ?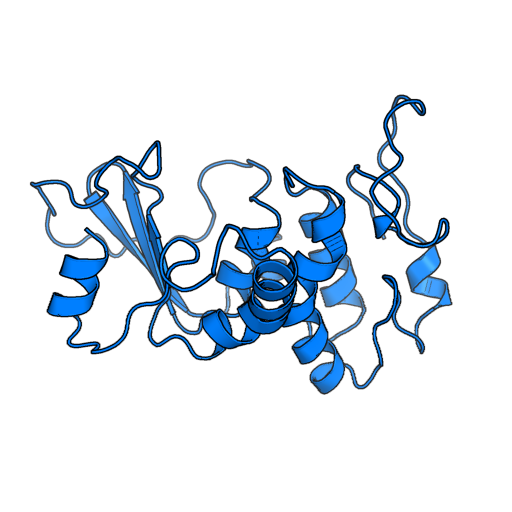 -2.951 -14.719 21.990 1.00 71.44 102 GLY A C 1
ATOM 788 O O . GLY A 1 102 ? -3.050 -13.820 22.826 1.00 71.44 102 GLY A O 1
ATOM 789 N N . SER A 1 103 ? -1.864 -14.853 21.222 1.00 73.12 103 SER A N 1
ATOM 790 C CA . SER A 1 103 ? -0.742 -13.912 21.280 1.00 73.12 103 SER A CA 1
ATOM 791 C C . SER A 1 103 ? -1.141 -12.521 20.770 1.00 73.12 103 SER A C 1
ATOM 793 O O . SER A 1 103 ? -1.850 -12.377 19.774 1.00 73.12 103 SER A O 1
ATOM 795 N N . LEU A 1 104 ? -0.674 -11.483 21.469 1.00 78.75 104 LEU A N 1
ATOM 796 C CA . LEU A 1 104 ? -0.963 -10.083 21.166 1.00 78.75 104 LEU A CA 1
ATOM 797 C C . LEU A 1 104 ? 0.334 -9.274 21.178 1.00 78.75 104 LEU A C 1
ATOM 799 O O . LEU A 1 104 ? 1.047 -9.258 22.182 1.00 78.75 104 LEU A O 1
ATOM 803 N N . TYR A 1 105 ? 0.624 -8.563 20.090 1.00 76.50 105 TYR A N 1
ATOM 804 C CA . TYR A 1 105 ? 1.757 -7.639 20.046 1.00 76.50 105 TYR A CA 1
ATOM 805 C C . TYR A 1 105 ? 1.444 -6.360 19.272 1.00 76.50 105 TYR A C 1
ATOM 807 O O . TYR A 1 105 ? 0.567 -6.316 18.410 1.00 76.50 105 TYR A O 1
ATOM 815 N N . LEU A 1 106 ? 2.174 -5.297 19.612 1.00 78.19 106 LEU A N 1
ATOM 816 C CA . LEU A 1 106 ? 2.020 -3.971 19.027 1.00 78.19 106 LEU A CA 1
ATOM 817 C C . LEU A 1 106 ? 3.249 -3.606 18.200 1.00 78.19 106 LEU A C 1
ATOM 819 O O . LEU A 1 106 ? 4.389 -3.666 18.678 1.00 78.19 106 LEU A O 1
ATOM 823 N N . ASN A 1 107 ? 2.995 -3.165 16.976 1.00 77.62 107 ASN A N 1
ATOM 824 C CA . ASN A 1 107 ? 3.979 -2.531 16.116 1.00 77.62 107 ASN A CA 1
ATOM 825 C C . ASN A 1 107 ? 3.652 -1.037 15.994 1.00 77.62 107 ASN A C 1
ATOM 827 O O . ASN A 1 107 ? 2.485 -0.666 15.894 1.00 77.62 107 ASN A O 1
ATOM 831 N N . SER A 1 108 ? 4.672 -0.182 16.019 1.00 79.62 108 SER A N 1
ATOM 832 C CA . SER A 1 108 ? 4.530 1.243 15.730 1.00 79.62 108 SER A CA 1
ATOM 833 C C . SER A 1 108 ? 5.506 1.631 14.634 1.00 79.62 108 SER A C 1
ATOM 835 O O . SER A 1 108 ? 6.689 1.303 14.720 1.00 79.62 108 SER A O 1
ATOM 837 N N . ARG A 1 109 ? 5.033 2.410 13.657 1.00 74.69 109 ARG A N 1
ATOM 838 C CA . ARG A 1 109 ? 5.842 2.923 12.538 1.00 74.69 109 ARG A CA 1
ATOM 839 C C . ARG A 1 109 ? 7.094 3.683 12.983 1.00 74.69 109 ARG A C 1
ATOM 841 O O . ARG A 1 109 ? 8.093 3.715 12.275 1.00 74.69 109 ARG A O 1
ATOM 848 N N . ASN A 1 110 ? 7.055 4.308 14.160 1.00 66.81 110 ASN A N 1
ATOM 849 C CA . ASN A 1 110 ? 8.180 5.083 14.692 1.00 66.81 110 ASN A CA 1
ATOM 850 C C . ASN A 1 110 ? 9.199 4.224 15.461 1.00 66.81 110 ASN A C 1
ATOM 852 O O . ASN A 1 110 ? 10.194 4.750 15.967 1.00 66.81 110 ASN A O 1
ATOM 856 N N . ARG A 1 111 ? 8.969 2.911 15.582 1.00 66.38 111 ARG A N 1
ATOM 857 C CA . ARG A 1 111 ? 9.859 2.011 16.313 1.00 66.38 111 ARG A CA 1
ATOM 858 C C . ARG A 1 111 ? 11.061 1.675 15.432 1.00 66.38 111 ARG A C 1
ATOM 860 O O . ARG A 1 111 ? 10.928 1.046 14.388 1.00 66.38 111 ARG A O 1
ATOM 867 N N . ARG A 1 112 ? 12.255 2.100 15.852 1.00 56.22 112 ARG A N 1
ATOM 868 C CA . ARG A 1 112 ? 13.502 1.736 15.167 1.00 56.22 112 ARG A CA 1
ATOM 869 C C . ARG A 1 112 ? 13.803 0.264 15.433 1.00 56.22 112 ARG A C 1
ATOM 871 O O . ARG A 1 112 ? 14.070 -0.110 16.573 1.00 56.22 112 ARG A O 1
ATOM 878 N N . TYR A 1 113 ? 13.761 -0.554 14.389 1.00 53.69 113 TYR A N 1
ATOM 879 C CA . TYR A 1 113 ? 14.278 -1.916 14.442 1.00 53.69 113 TYR A CA 1
ATOM 880 C C . TYR A 1 113 ? 15.801 -1.885 14.232 1.00 53.69 113 TYR A C 1
ATOM 882 O O . TYR A 1 113 ? 16.269 -1.132 13.375 1.00 53.69 113 TYR A O 1
ATOM 890 N N . PRO A 1 114 ? 16.590 -2.665 14.995 1.00 48.41 114 PRO A N 1
ATOM 891 C CA . PRO A 1 114 ? 18.009 -2.836 14.705 1.00 48.41 114 PRO A CA 1
ATOM 892 C C . PRO A 1 114 ? 18.191 -3.404 13.291 1.00 48.41 114 PRO A C 1
ATOM 894 O O . PRO A 1 114 ? 17.328 -4.139 12.799 1.00 48.41 114 PRO A O 1
ATOM 897 N N . SER A 1 115 ? 19.301 -3.023 12.654 1.00 49.91 115 SER A N 1
ATOM 898 C CA . SER A 1 115 ? 19.669 -3.239 11.249 1.00 49.91 115 SER A CA 1
ATOM 899 C C . SER A 1 115 ? 19.498 -4.693 10.789 1.00 49.91 115 SER A C 1
ATOM 901 O O . SER A 1 115 ? 20.435 -5.483 10.786 1.00 49.91 115 SER A O 1
ATOM 903 N N . SER A 1 116 ? 18.279 -5.057 10.407 1.00 55.78 116 SER A N 1
ATOM 904 C CA . SER A 1 116 ? 17.915 -6.341 9.814 1.00 55.78 116 SER A CA 1
ATOM 905 C C . SER A 1 116 ? 17.185 -6.066 8.505 1.00 55.78 116 SER A C 1
ATOM 907 O O . SER A 1 116 ? 16.524 -5.038 8.374 1.00 55.78 116 SER A O 1
ATOM 909 N N . THR A 1 117 ? 17.262 -6.980 7.539 1.00 50.97 117 THR A N 1
ATOM 910 C CA . THR A 1 117 ? 16.606 -6.863 6.221 1.00 50.97 117 THR A CA 1
ATOM 911 C C . THR A 1 117 ? 15.105 -6.549 6.324 1.00 50.97 117 THR A C 1
ATOM 913 O O . THR A 1 117 ? 14.555 -5.824 5.497 1.00 50.97 117 THR A O 1
ATOM 916 N N . THR A 1 118 ? 14.455 -7.020 7.393 1.00 53.59 118 THR A N 1
ATOM 917 C CA . THR A 1 118 ? 13.056 -6.739 7.753 1.00 53.59 118 THR A CA 1
ATOM 918 C C . THR A 1 118 ? 12.755 -5.268 8.059 1.00 53.59 118 THR A C 1
ATOM 920 O O . THR A 1 118 ? 11.595 -4.867 7.963 1.00 53.59 118 THR A O 1
ATOM 923 N N . ALA A 1 119 ? 13.757 -4.454 8.408 1.00 57.44 119 ALA A N 1
ATOM 924 C CA . ALA A 1 119 ? 13.579 -3.038 8.727 1.00 57.44 119 ALA A CA 1
ATOM 925 C C . ALA A 1 119 ? 13.136 -2.216 7.503 1.00 57.44 119 ALA A C 1
ATOM 927 O O . ALA A 1 119 ? 12.292 -1.327 7.645 1.00 57.44 119 ALA A O 1
ATOM 928 N N . ALA A 1 120 ? 13.619 -2.555 6.301 1.00 56.50 120 ALA A N 1
ATOM 929 C CA . ALA A 1 120 ? 13.272 -1.850 5.062 1.00 56.50 120 ALA A CA 1
ATOM 930 C C . ALA A 1 120 ? 11.773 -1.927 4.723 1.00 56.50 120 ALA A C 1
ATOM 932 O O . ALA A 1 120 ? 11.231 -1.037 4.076 1.00 56.50 120 ALA A O 1
ATOM 933 N N . LEU A 1 121 ? 11.077 -2.957 5.210 1.00 64.38 121 LEU A N 1
ATOM 934 C CA . LEU A 1 121 ? 9.637 -3.114 5.019 1.00 64.38 121 LEU A CA 1
ATOM 935 C C . LEU A 1 121 ? 8.789 -2.521 6.156 1.00 64.38 121 LEU A C 1
ATOM 937 O O . LEU A 1 121 ? 7.584 -2.759 6.212 1.00 64.38 121 LEU A O 1
ATOM 941 N N . SER A 1 122 ? 9.402 -1.792 7.088 1.00 66.75 122 SER A N 1
ATOM 942 C CA . SER A 1 122 ? 8.723 -1.229 8.266 1.00 66.75 122 SER A CA 1
ATOM 943 C C . SER A 1 122 ? 8.786 0.297 8.352 1.00 66.75 122 SER A C 1
ATOM 945 O O . SER A 1 122 ? 8.194 0.884 9.253 1.00 66.75 122 SER A O 1
ATOM 947 N N . VAL A 1 123 ? 9.485 0.952 7.419 1.00 78.50 123 VAL A N 1
ATOM 948 C CA . VAL A 1 123 ? 9.712 2.402 7.427 1.00 78.50 123 VAL A CA 1
ATOM 949 C C . VAL A 1 123 ? 9.480 2.965 6.030 1.00 78.50 123 VAL A C 1
ATOM 951 O O . VAL A 1 123 ? 9.812 2.325 5.038 1.00 78.50 123 VAL A O 1
ATOM 954 N N . ILE A 1 124 ? 8.930 4.180 5.954 1.00 87.81 124 ILE A N 1
ATOM 955 C CA . ILE A 1 124 ? 8.780 4.912 4.691 1.00 87.81 124 ILE A CA 1
ATOM 956 C C . ILE A 1 124 ? 10.180 5.280 4.168 1.00 87.81 124 ILE A C 1
ATOM 958 O O . ILE A 1 124 ? 10.912 5.985 4.877 1.00 87.81 124 ILE A O 1
ATOM 962 N N . PRO A 1 125 ? 10.564 4.851 2.953 1.00 90.81 125 PRO A N 1
ATOM 963 C CA . PRO A 1 125 ? 11.845 5.222 2.371 1.00 90.81 125 PRO A CA 1
ATOM 964 C C . PRO A 1 125 ? 12.027 6.738 2.245 1.00 90.81 125 PRO A C 1
ATOM 966 O O . PRO A 1 125 ? 11.121 7.457 1.828 1.00 90.81 125 PRO A O 1
ATOM 969 N N . ARG A 1 126 ? 13.228 7.211 2.592 1.00 91.94 126 ARG A N 1
ATOM 970 C CA . ARG A 1 126 ? 13.632 8.630 2.524 1.00 91.94 126 ARG A CA 1
ATOM 971 C C . ARG A 1 126 ? 14.747 8.895 1.514 1.00 91.94 126 ARG A C 1
ATOM 973 O O . ARG A 1 126 ? 15.134 10.035 1.314 1.00 91.94 126 ARG A O 1
ATOM 980 N N . THR A 1 127 ? 15.299 7.841 0.923 1.00 94.12 127 THR A N 1
ATOM 981 C CA . THR A 1 127 ? 16.389 7.899 -0.052 1.00 94.12 127 THR A CA 1
ATOM 982 C C . THR A 1 127 ? 16.078 6.946 -1.196 1.00 94.12 127 THR A C 1
ATOM 984 O O . THR A 1 127 ? 15.331 5.981 -1.012 1.00 94.12 127 THR A O 1
ATOM 987 N N . TYR A 1 128 ? 16.693 7.167 -2.359 1.00 94.50 128 TYR A N 1
ATOM 988 C CA . TYR A 1 128 ? 16.583 6.235 -3.483 1.00 94.50 128 TYR A CA 1
ATOM 989 C C . TYR A 1 128 ? 17.030 4.821 -3.104 1.00 94.50 128 TYR A C 1
ATOM 991 O O . TYR A 1 128 ? 16.343 3.857 -3.417 1.00 94.50 128 TYR A O 1
ATOM 999 N N . HIS A 1 129 ? 18.142 4.692 -2.375 1.00 91.69 129 HIS A N 1
ATOM 1000 C CA . HIS A 1 129 ? 18.653 3.391 -1.950 1.00 91.69 129 HIS A CA 1
ATOM 1001 C C . HIS A 1 129 ? 17.642 2.626 -1.084 1.00 91.69 129 HIS A C 1
ATOM 1003 O O . HIS A 1 129 ? 17.275 1.505 -1.427 1.00 91.69 129 HIS A O 1
ATOM 1009 N N . GLY A 1 130 ? 17.105 3.260 -0.034 1.00 90.38 130 GLY A N 1
ATOM 1010 C CA . GLY A 1 130 ? 16.091 2.625 0.814 1.00 90.38 130 GLY A CA 1
ATOM 1011 C C . GLY A 1 130 ? 14.803 2.302 0.050 1.00 90.38 130 GLY A C 1
ATOM 1012 O O . GLY A 1 130 ? 14.139 1.308 0.340 1.00 90.38 130 GLY A O 1
ATOM 1013 N N . TRP A 1 131 ? 14.461 3.106 -0.963 1.00 93.25 131 TRP A N 1
ATOM 1014 C CA . TRP A 1 131 ? 13.351 2.802 -1.859 1.00 93.25 131 TRP A CA 1
ATOM 1015 C C . TRP A 1 131 ? 13.619 1.527 -2.664 1.00 93.25 131 TRP A C 1
ATOM 1017 O O . TRP A 1 131 ? 12.762 0.649 -2.695 1.00 93.25 131 TRP A O 1
ATOM 1027 N N . TYR A 1 132 ? 14.797 1.385 -3.276 1.00 92.31 132 TYR A N 1
ATOM 1028 C CA . TYR A 1 132 ? 15.144 0.207 -4.078 1.00 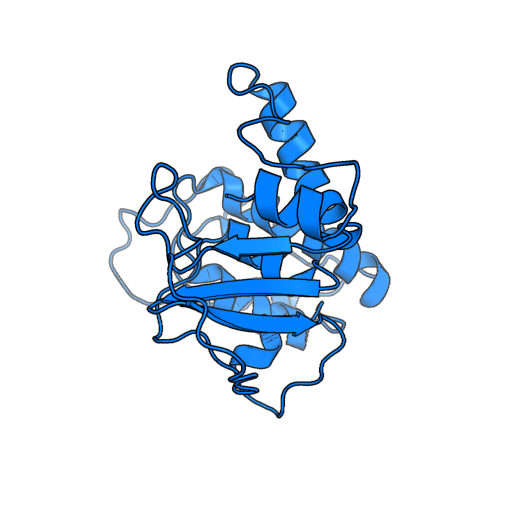92.31 132 TYR A CA 1
ATOM 1029 C C . TYR A 1 132 ? 15.261 -1.075 -3.245 1.00 92.31 132 TYR A C 1
ATOM 1031 O O . TYR A 1 132 ? 14.847 -2.141 -3.708 1.00 92.31 132 TYR A O 1
ATOM 1039 N N . GLU A 1 133 ? 15.753 -0.989 -2.006 1.00 88.62 133 GLU A N 1
ATOM 1040 C CA . GLU A 1 133 ? 15.762 -2.118 -1.067 1.00 88.62 133 GLU A CA 1
ATOM 1041 C C . GLU A 1 133 ? 14.343 -2.590 -0.732 1.00 88.62 133 GLU A C 1
ATOM 1043 O O . GLU A 1 133 ? 14.045 -3.788 -0.784 1.00 88.62 133 GLU A O 1
ATOM 1048 N N . MET A 1 134 ? 13.449 -1.647 -0.423 1.00 89.94 134 MET A N 1
ATOM 1049 C CA . MET A 1 134 ? 12.038 -1.931 -0.171 1.00 89.94 134 MET A CA 1
ATOM 1050 C C . MET A 1 134 ? 11.366 -2.503 -1.426 1.00 89.94 134 MET A C 1
ATOM 1052 O O . MET A 1 134 ? 10.687 -3.526 -1.349 1.00 89.94 134 MET A O 1
ATOM 1056 N N . LEU A 1 135 ? 11.618 -1.908 -2.595 1.00 91.19 135 LEU A N 1
ATOM 1057 C CA . LEU A 1 135 ? 11.034 -2.309 -3.873 1.00 91.19 135 LEU A CA 1
ATOM 1058 C C . LEU A 1 135 ? 11.460 -3.722 -4.293 1.00 91.19 135 LEU A C 1
ATOM 1060 O O . LEU A 1 135 ? 10.640 -4.511 -4.764 1.00 91.19 135 LEU A O 1
ATOM 1064 N N . THR A 1 136 ? 12.726 -4.072 -4.065 1.00 88.94 136 THR A N 1
ATOM 1065 C CA . THR A 1 136 ? 13.274 -5.423 -4.272 1.00 88.94 136 THR A CA 1
ATOM 1066 C C . THR A 1 136 ? 12.500 -6.454 -3.453 1.00 88.94 136 THR A C 1
ATOM 1068 O O . THR A 1 136 ? 12.159 -7.529 -3.948 1.00 88.94 136 THR A O 1
ATOM 1071 N N . GLN A 1 137 ? 12.162 -6.125 -2.208 1.00 85.38 137 GLN A N 1
ATOM 1072 C CA . GLN A 1 137 ? 11.379 -7.002 -1.342 1.00 85.38 137 GLN A CA 1
ATOM 1073 C C . GLN A 1 137 ? 9.900 -7.034 -1.751 1.00 85.38 137 GLN A C 1
ATOM 1075 O O . GLN A 1 137 ? 9.324 -8.116 -1.846 1.00 85.38 137 GLN A O 1
ATOM 1080 N N . TYR A 1 138 ? 9.314 -5.884 -2.090 1.00 87.94 138 TYR A N 1
ATOM 1081 C CA . TYR A 1 138 ? 7.942 -5.791 -2.589 1.00 87.94 138 TYR A CA 1
ATOM 1082 C C . TYR A 1 138 ? 7.724 -6.588 -3.878 1.00 87.94 138 TYR A C 1
ATOM 1084 O O . TYR A 1 138 ? 6.695 -7.232 -4.047 1.00 87.94 138 TYR A O 1
ATOM 1092 N N . SER A 1 139 ? 8.698 -6.591 -4.790 1.00 88.12 139 SER A N 1
ATOM 1093 C CA . SER A 1 139 ? 8.595 -7.323 -6.057 1.00 88.12 139 SER A CA 1
ATOM 1094 C C . SER A 1 139 ? 8.446 -8.841 -5.887 1.00 88.12 139 SER A C 1
ATOM 1096 O O . SER A 1 139 ? 8.031 -9.513 -6.827 1.00 88.12 139 SER A O 1
ATOM 1098 N N . ALA A 1 140 ? 8.775 -9.377 -4.706 1.00 84.62 140 ALA A N 1
ATOM 1099 C CA . ALA A 1 140 ? 8.582 -10.780 -4.354 1.00 84.62 140 ALA A CA 1
ATOM 1100 C C . ALA A 1 140 ? 7.194 -11.075 -3.756 1.00 84.62 140 ALA A C 1
ATOM 1102 O O . ALA A 1 140 ? 6.851 -12.244 -3.598 1.00 84.62 140 ALA A O 1
ATOM 1103 N N . CYS A 1 141 ? 6.423 -10.048 -3.388 1.00 83.25 141 CYS A N 1
ATOM 1104 C CA . CYS A 1 141 ? 5.120 -10.192 -2.747 1.00 83.25 141 CYS A CA 1
ATOM 1105 C C . CYS A 1 141 ? 4.082 -10.830 -3.677 1.00 83.25 141 CYS A C 1
ATOM 1107 O O . CYS A 1 141 ? 4.063 -10.587 -4.886 1.00 83.25 141 CYS A O 1
ATOM 1109 N N . PHE A 1 142 ? 3.162 -11.600 -3.094 1.00 82.12 142 PHE A N 1
ATOM 1110 C CA . PHE A 1 142 ? 2.070 -12.212 -3.845 1.00 82.12 142 PHE A CA 1
ATOM 1111 C C . PHE A 1 142 ? 0.958 -11.194 -4.129 1.00 82.12 142 PHE A C 1
ATOM 1113 O O . PHE A 1 142 ? 0.466 -10.513 -3.224 1.00 82.12 142 PHE A O 1
ATOM 1120 N N . LEU A 1 143 ? 0.527 -11.118 -5.387 1.00 79.56 143 LEU A N 1
ATOM 1121 C CA . LEU A 1 143 ? -0.612 -10.318 -5.832 1.00 79.56 143 LEU A CA 1
ATOM 1122 C C . LEU A 1 143 ? -1.540 -11.194 -6.668 1.00 79.56 143 LEU A C 1
ATOM 1124 O O . LEU A 1 143 ? -1.128 -11.726 -7.697 1.00 79.56 143 LEU A O 1
ATOM 1128 N N . THR A 1 144 ? -2.802 -11.300 -6.250 1.00 80.62 144 THR A N 1
ATOM 1129 C CA . THR A 1 144 ? -3.835 -12.030 -6.999 1.00 80.62 144 THR A CA 1
ATOM 1130 C C . THR A 1 144 ? -4.078 -11.396 -8.369 1.00 80.62 144 THR A C 1
ATOM 1132 O O . THR A 1 144 ? -4.219 -12.100 -9.365 1.00 80.62 144 THR A O 1
ATOM 1135 N N . ASN A 1 145 ? -4.082 -10.061 -8.431 1.00 81.25 145 ASN A N 1
ATOM 1136 C CA . ASN A 1 145 ? -4.210 -9.302 -9.666 1.00 81.25 145 ASN A CA 1
ATOM 1137 C C . ASN A 1 145 ? -2.911 -8.521 -9.935 1.00 81.25 145 ASN A C 1
ATOM 1139 O O . ASN A 1 145 ? -2.571 -7.618 -9.169 1.00 81.25 145 ASN A O 1
ATOM 1143 N N . PRO A 1 146 ? -2.179 -8.803 -11.028 1.00 78.88 146 PRO A N 1
ATOM 1144 C CA . PRO A 1 146 ? -0.945 -8.086 -11.334 1.00 78.88 146 PRO A CA 1
ATOM 1145 C C . PRO A 1 146 ? -1.170 -6.595 -11.637 1.00 78.88 146 PRO A C 1
ATOM 1147 O O . PRO A 1 146 ? -0.213 -5.827 -11.573 1.00 78.88 146 PRO A O 1
ATOM 1150 N N . ARG A 1 147 ? -2.405 -6.164 -11.958 1.00 79.50 147 ARG A N 1
ATOM 1151 C CA . ARG A 1 147 ? -2.742 -4.743 -12.202 1.00 79.50 147 ARG A CA 1
ATOM 1152 C C . ARG A 1 147 ? -2.581 -3.888 -10.958 1.00 79.50 147 ARG A C 1
ATOM 1154 O O . ARG A 1 147 ? -2.231 -2.717 -11.058 1.00 79.50 147 ARG A O 1
ATOM 1161 N N . ASP A 1 148 ? -2.718 -4.510 -9.800 1.00 85.50 148 ASP A N 1
ATOM 1162 C CA . ASP A 1 148 ? -2.642 -3.819 -8.526 1.00 85.50 148 ASP A CA 1
ATOM 1163 C C . ASP A 1 148 ? -1.196 -3.498 -8.144 1.00 85.50 148 ASP A C 1
ATOM 1165 O O . ASP A 1 148 ? -0.972 -2.793 -7.175 1.00 85.50 148 ASP A O 1
ATOM 1169 N N . LYS A 1 149 ? -0.184 -3.973 -8.883 1.00 87.50 149 LYS A N 1
ATOM 1170 C CA . LYS A 1 149 ? 1.221 -3.881 -8.460 1.00 87.50 149 LYS A CA 1
ATOM 1171 C C . LYS A 1 149 ? 1.692 -2.450 -8.193 1.00 87.50 149 LYS A C 1
ATOM 1173 O O . LYS A 1 149 ? 2.418 -2.233 -7.226 1.00 87.50 149 LYS A O 1
ATOM 1178 N N . LEU A 1 150 ? 1.285 -1.488 -9.021 1.00 89.25 150 LEU A N 1
ATOM 1179 C CA . LEU A 1 150 ? 1.597 -0.070 -8.805 1.00 89.25 150 LEU A CA 1
ATOM 1180 C C . LEU A 1 150 ? 0.612 0.595 -7.835 1.00 89.25 150 LEU A C 1
ATOM 1182 O O . LEU A 1 150 ? 1.022 1.411 -7.015 1.00 89.25 150 LEU A O 1
ATOM 1186 N N . ILE A 1 151 ? -0.665 0.214 -7.882 1.00 89.31 151 ILE A N 1
ATOM 1187 C CA . ILE A 1 151 ? -1.716 0.783 -7.025 1.00 89.31 151 ILE A CA 1
ATOM 1188 C C . ILE A 1 151 ? -1.462 0.414 -5.555 1.00 89.31 151 ILE A C 1
ATOM 1190 O O . ILE A 1 151 ? -1.485 1.269 -4.680 1.00 89.31 151 ILE A O 1
ATOM 1194 N N . ALA A 1 152 ? -1.072 -0.827 -5.286 1.00 89.19 152 ALA A N 1
ATOM 1195 C CA . ALA A 1 152 ? -0.674 -1.310 -3.971 1.00 89.19 152 ALA A CA 1
ATOM 1196 C C . ALA A 1 152 ? 0.637 -0.683 -3.459 1.00 89.19 152 ALA A C 1
ATOM 1198 O O . ALA A 1 152 ? 0.971 -0.865 -2.291 1.00 89.19 152 ALA A O 1
ATOM 1199 N N . LEU A 1 153 ? 1.337 0.144 -4.244 1.00 90.56 153 LEU A N 1
ATOM 1200 C CA . LEU A 1 153 ? 2.436 0.995 -3.767 1.00 90.56 153 LEU A CA 1
ATOM 1201 C C . LEU A 1 153 ? 2.088 2.483 -3.683 1.00 90.56 153 LEU A C 1
ATOM 1203 O O . LEU A 1 153 ? 2.841 3.221 -3.046 1.00 90.56 153 LEU A O 1
ATOM 1207 N N . SER A 1 154 ? 0.991 2.936 -4.295 1.00 91.31 154 SER A N 1
ATOM 1208 C CA . SER A 1 154 ? 0.697 4.363 -4.497 1.00 91.31 154 SER A CA 1
ATOM 1209 C C . SER A 1 154 ? 0.716 5.160 -3.190 1.00 91.31 154 SER A C 1
ATOM 1211 O O . SER A 1 154 ? 1.318 6.229 -3.125 1.00 91.31 154 SER A O 1
ATOM 1213 N N . GLY A 1 155 ? 0.164 4.593 -2.115 1.00 91.50 155 GLY A N 1
ATOM 1214 C CA . GLY A 1 155 ? 0.151 5.212 -0.795 1.00 91.50 155 GLY A CA 1
ATOM 1215 C C . GLY A 1 155 ? 1.542 5.433 -0.198 1.00 91.50 155 GLY A C 1
ATOM 1216 O O . GLY A 1 155 ? 1.758 6.408 0.514 1.00 91.50 155 GLY A O 1
ATOM 1217 N N . ILE A 1 156 ? 2.504 4.549 -0.481 1.00 92.62 156 ILE A N 1
ATOM 1218 C CA . ILE A 1 156 ? 3.897 4.700 -0.030 1.00 92.62 156 ILE A CA 1
ATOM 1219 C C . ILE A 1 156 ? 4.625 5.684 -0.944 1.00 92.62 156 ILE A C 1
ATOM 1221 O O . ILE A 1 156 ? 5.327 6.564 -0.448 1.00 92.62 156 ILE A O 1
ATOM 1225 N N . VAL A 1 157 ? 4.411 5.569 -2.259 1.00 94.38 157 VAL A N 1
ATOM 1226 C CA . VAL A 1 157 ? 4.962 6.474 -3.277 1.00 94.38 157 VAL A CA 1
ATOM 1227 C C . VAL A 1 157 ? 4.671 7.929 -2.926 1.00 94.38 157 VAL A C 1
ATOM 1229 O O . VAL A 1 157 ? 5.618 8.690 -2.768 1.00 94.38 157 VAL A O 1
ATOM 1232 N N . GLN A 1 158 ? 3.403 8.286 -2.694 1.00 93.12 158 GLN A N 1
ATOM 1233 C CA . GLN A 1 158 ? 2.979 9.659 -2.370 1.00 93.12 158 GLN A CA 1
ATOM 1234 C C . GLN A 1 158 ? 3.748 10.261 -1.182 1.00 93.12 158 GLN A C 1
ATOM 1236 O O . GLN A 1 158 ? 3.910 11.474 -1.059 1.00 93.12 158 GLN A O 1
ATOM 1241 N N . ARG A 1 159 ? 4.230 9.413 -0.269 1.00 91.88 159 ARG A N 1
ATOM 1242 C CA . ARG A 1 159 ? 4.985 9.826 0.921 1.00 91.88 159 ARG A CA 1
ATOM 1243 C C . ARG A 1 159 ? 6.470 9.903 0.641 1.00 91.88 159 ARG A C 1
ATOM 1245 O O . ARG A 1 159 ? 7.125 10.822 1.123 1.00 91.88 159 ARG A O 1
ATOM 1252 N N . CYS A 1 160 ? 6.987 8.971 -0.148 1.00 94.31 160 CYS A N 1
ATOM 1253 C CA . CYS A 1 160 ? 8.350 9.030 -0.648 1.00 94.31 160 CYS A CA 1
ATOM 1254 C C . CYS A 1 160 ? 8.575 10.259 -1.531 1.00 94.31 160 CYS A C 1
ATOM 1256 O O . CYS A 1 160 ? 9.611 10.888 -1.368 1.00 94.31 160 CYS A O 1
ATOM 1258 N N . GLU A 1 161 ? 7.620 10.663 -2.372 1.00 95.00 161 GLU A N 1
ATOM 1259 C CA . GLU A 1 161 ? 7.743 11.858 -3.221 1.00 95.00 161 GLU A CA 1
ATOM 1260 C C . GLU A 1 161 ? 8.058 13.116 -2.399 1.00 95.00 161 GLU A C 1
ATOM 1262 O O . GLU A 1 161 ? 9.028 13.819 -2.679 1.00 95.00 161 GLU A O 1
ATOM 1267 N N . GLY A 1 162 ? 7.323 13.347 -1.304 1.00 93.19 162 GLY A N 1
ATOM 1268 C CA . GLY A 1 162 ? 7.574 14.483 -0.409 1.00 93.19 162 GLY A CA 1
ATOM 1269 C C . GLY A 1 162 ? 8.868 14.386 0.413 1.00 93.19 162 GLY A C 1
ATOM 1270 O O . GLY A 1 162 ? 9.387 15.409 0.852 1.00 93.19 162 GLY A O 1
ATOM 1271 N N . LEU A 1 163 ? 9.393 13.178 0.647 1.00 92.94 163 LEU A N 1
ATOM 1272 C CA . LEU A 1 163 ? 10.600 12.952 1.457 1.00 92.94 163 LEU A CA 1
ATOM 1273 C C . LEU A 1 163 ? 11.887 12.929 0.628 1.00 92.94 163 LEU A C 1
ATOM 1275 O O . LEU A 1 163 ? 12.922 13.390 1.100 1.00 92.94 163 LEU A O 1
ATOM 1279 N N . ILE A 1 164 ? 11.820 12.360 -0.573 1.00 95.69 164 ILE A N 1
ATOM 1280 C CA . ILE A 1 164 ? 12.919 12.271 -1.538 1.00 95.69 164 ILE A CA 1
ATOM 1281 C C . ILE A 1 164 ? 13.012 13.570 -2.347 1.00 95.69 164 ILE A C 1
ATOM 1283 O O . ILE A 1 164 ? 14.106 13.951 -2.753 1.00 95.69 164 ILE A O 1
ATOM 1287 N N . GLY A 1 165 ? 11.888 14.268 -2.545 1.00 95.75 165 GLY A N 1
ATOM 1288 C CA . GLY A 1 165 ? 11.825 15.470 -3.374 1.00 95.75 165 GLY A CA 1
ATOM 1289 C C . GLY A 1 165 ? 11.889 15.161 -4.869 1.00 95.75 165 GLY A C 1
ATOM 1290 O O . GLY A 1 165 ? 12.434 15.953 -5.632 1.00 95.75 165 GLY A O 1
ATOM 1291 N N . ASP A 1 166 ? 11.363 14.008 -5.284 1.00 96.94 166 ASP A N 1
ATOM 1292 C CA . ASP A 1 166 ? 11.289 13.586 -6.684 1.00 96.94 166 ASP A CA 1
ATOM 1293 C C . ASP A 1 166 ? 9.871 13.106 -7.018 1.00 96.94 166 ASP A C 1
ATOM 1295 O O . ASP A 1 166 ? 9.082 12.798 -6.126 1.00 96.94 166 ASP A O 1
ATOM 1299 N N . THR A 1 167 ? 9.540 13.064 -8.304 1.00 96.00 167 THR A N 1
ATOM 1300 C CA . THR A 1 167 ? 8.264 12.561 -8.817 1.00 96.00 167 THR A CA 1
ATOM 1301 C C . THR A 1 167 ? 8.412 11.099 -9.213 1.00 96.00 167 THR A C 1
ATOM 1303 O O . THR A 1 167 ? 9.354 10.732 -9.925 1.00 96.00 167 THR A O 1
ATOM 1306 N N . TYR A 1 168 ? 7.464 10.268 -8.788 1.00 94.31 168 TYR A N 1
ATOM 1307 C CA . TYR A 1 168 ? 7.414 8.863 -9.164 1.00 94.31 168 TYR A CA 1
ATOM 1308 C C . TYR A 1 168 ? 6.294 8.617 -10.165 1.00 94.31 168 TYR A C 1
ATOM 1310 O O . TYR A 1 168 ? 5.125 8.896 -9.910 1.00 94.31 168 TYR A O 1
ATOM 1318 N N . THR A 1 169 ? 6.620 8.024 -11.306 1.00 91.19 169 THR A N 1
ATOM 1319 C CA . THR A 1 169 ? 5.614 7.704 -12.321 1.00 91.19 169 THR A CA 1
ATOM 1320 C C . THR A 1 169 ? 5.955 6.414 -13.040 1.00 91.19 169 THR A C 1
ATOM 1322 O O . THR A 1 169 ? 7.120 6.118 -13.274 1.00 91.19 169 THR A O 1
ATOM 1325 N N . GLY A 1 170 ? 4.955 5.588 -13.355 1.00 87.12 170 GLY A N 1
ATOM 1326 C CA . GLY A 1 170 ? 5.140 4.376 -14.167 1.00 87.12 170 GLY A CA 1
ATOM 1327 C C . GLY A 1 170 ? 6.172 3.361 -13.644 1.00 87.12 170 GLY A C 1
ATOM 1328 O O . GLY A 1 170 ? 6.591 2.480 -14.394 1.00 87.12 170 GLY A O 1
ATOM 1329 N N . GLY A 1 171 ? 6.592 3.458 -12.381 1.00 90.69 171 GLY A N 1
ATOM 1330 C CA . GLY A 1 171 ? 7.623 2.604 -11.794 1.00 90.69 171 GLY A CA 1
ATOM 1331 C C . GLY A 1 171 ? 9.021 3.231 -11.660 1.00 90.69 171 GLY A C 1
ATOM 1332 O O . GLY A 1 171 ? 9.926 2.524 -11.217 1.00 90.69 171 GLY A O 1
ATOM 1333 N N . ILE A 1 172 ? 9.215 4.505 -12.021 1.00 93.12 172 ILE A N 1
ATOM 1334 C CA . ILE A 1 172 ? 10.514 5.208 -12.022 1.00 93.12 172 ILE A CA 1
ATOM 1335 C C . ILE A 1 172 ? 10.468 6.511 -11.216 1.00 93.12 172 ILE A C 1
ATOM 1337 O O . ILE A 1 172 ? 9.434 7.169 -11.140 1.00 93.12 172 ILE A O 1
ATOM 1341 N N . TRP A 1 173 ? 11.624 6.898 -10.683 1.00 96.31 173 TRP A N 1
ATOM 1342 C CA . TRP A 1 173 ? 11.930 8.231 -10.162 1.00 96.31 173 TRP A CA 1
ATOM 1343 C C . TRP A 1 173 ? 12.484 9.098 -11.299 1.00 96.31 173 TRP A C 1
ATOM 1345 O O . TRP A 1 173 ? 13.468 8.697 -11.930 1.00 96.31 173 TRP A O 1
ATOM 1355 N N . ILE A 1 174 ? 11.859 10.243 -11.601 1.00 95.00 174 ILE A N 1
ATOM 1356 C CA . ILE A 1 174 ? 12.209 11.059 -12.783 1.00 95.00 174 ILE A CA 1
ATOM 1357 C C . ILE A 1 174 ? 13.668 11.530 -12.720 1.00 95.00 174 ILE A C 1
ATOM 1359 O O . ILE A 1 174 ? 14.396 11.403 -13.707 1.00 95.00 174 ILE A O 1
ATOM 1363 N N . ASN A 1 175 ? 14.128 12.000 -11.561 1.00 96.31 175 ASN A N 1
ATOM 1364 C CA . ASN A 1 175 ? 15.493 12.502 -11.392 1.00 96.31 175 ASN A CA 1
ATOM 1365 C C . ASN A 1 175 ? 16.531 11.390 -11.160 1.00 96.31 175 ASN A C 1
ATOM 1367 O O . ASN A 1 175 ? 17.728 11.669 -11.117 1.00 96.31 175 ASN A O 1
ATOM 1371 N N . ASN A 1 176 ? 16.106 10.126 -11.046 1.00 94.25 176 ASN A N 1
ATOM 1372 C CA . ASN A 1 176 ? 16.995 8.968 -10.904 1.00 94.25 176 ASN A CA 1
ATOM 1373 C C . ASN A 1 176 ? 16.700 7.862 -11.932 1.00 94.25 176 ASN A C 1
ATOM 1375 O O . ASN A 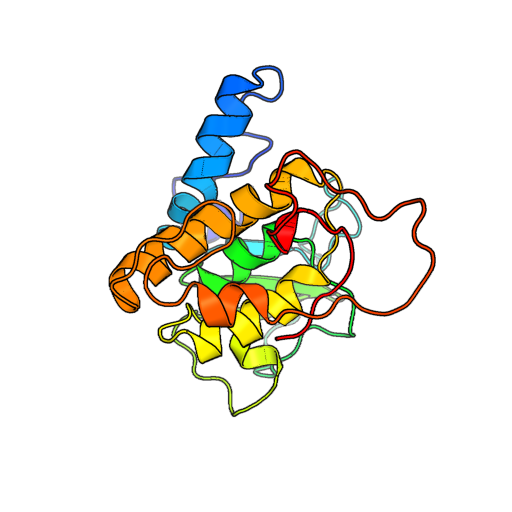1 176 ? 16.839 6.663 -11.663 1.00 94.25 176 ASN A O 1
ATOM 1379 N N . PHE A 1 177 ? 16.282 8.275 -13.128 1.00 92.19 177 PHE A N 1
ATOM 1380 C CA . PHE A 1 177 ? 15.813 7.386 -14.184 1.00 92.19 177 PHE A CA 1
ATOM 1381 C C . PHE A 1 177 ? 16.820 6.289 -14.556 1.00 92.19 177 PHE A C 1
ATOM 1383 O O . PHE A 1 177 ? 16.435 5.128 -14.660 1.00 92.19 177 PHE A O 1
ATOM 1390 N N . ILE A 1 178 ? 18.109 6.630 -14.704 1.00 92.94 178 ILE A N 1
ATOM 1391 C CA . ILE A 1 178 ? 19.148 5.666 -15.112 1.00 92.94 178 ILE A CA 1
ATOM 1392 C C . ILE A 1 178 ? 19.203 4.499 -14.126 1.00 92.94 178 ILE A C 1
ATOM 1394 O O . ILE A 1 178 ? 19.128 3.345 -14.539 1.00 92.94 178 ILE A O 1
ATOM 1398 N N . HIS A 1 179 ? 19.264 4.788 -12.823 1.00 92.38 179 HIS A N 1
ATOM 1399 C CA . HIS A 1 179 ? 19.293 3.748 -11.799 1.00 92.38 179 HIS A CA 1
ATOM 1400 C C . HIS A 1 179 ? 17.995 2.934 -11.781 1.00 92.38 179 HIS A C 1
ATOM 1402 O O . HIS A 1 179 ? 18.021 1.728 -11.542 1.00 92.38 179 HIS A O 1
ATOM 1408 N N . CYS A 1 180 ? 16.854 3.563 -12.077 1.00 91.25 180 CYS A N 1
ATOM 1409 C CA . CYS A 1 180 ? 15.576 2.864 -12.145 1.00 91.25 180 CYS A CA 1
ATOM 1410 C C . CYS A 1 180 ? 15.504 1.822 -13.272 1.00 91.25 180 CYS A C 1
ATOM 1412 O O . CYS A 1 180 ? 14.608 0.983 -13.214 1.00 91.25 180 CYS A O 1
ATOM 1414 N N . LEU A 1 181 ? 16.421 1.844 -14.248 1.00 91.62 181 LEU A N 1
ATOM 1415 C CA . LEU A 1 181 ? 16.535 0.853 -15.325 1.00 91.62 181 LEU A CA 1
ATOM 1416 C C . LEU A 1 181 ? 17.544 -0.272 -15.039 1.00 91.62 181 LEU A C 1
ATOM 1418 O O . LEU A 1 181 ? 17.622 -1.217 -15.819 1.00 91.62 181 LEU A O 1
ATOM 1422 N N . LEU A 1 182 ? 18.310 -0.199 -13.946 1.00 93.12 182 LEU A N 1
ATOM 1423 C CA . LEU A 1 182 ? 19.377 -1.166 -13.639 1.00 93.12 182 LEU A CA 1
ATOM 1424 C C . LEU A 1 182 ? 18.878 -2.464 -12.986 1.00 93.12 182 LEU A C 1
ATOM 1426 O O . LEU A 1 182 ? 19.687 -3.297 -12.586 1.00 93.12 182 LEU A O 1
ATOM 1430 N N . TRP A 1 183 ? 17.563 -2.656 -12.869 1.00 92.38 183 TRP A N 1
ATOM 1431 C CA . TRP A 1 183 ? 17.020 -3.847 -12.229 1.00 92.38 183 TRP A CA 1
ATOM 1432 C C . TRP A 1 183 ? 17.251 -5.107 -13.070 1.00 92.38 183 TRP A C 1
ATOM 1434 O O . TRP A 1 183 ? 17.097 -5.132 -14.291 1.00 92.38 183 TRP A O 1
ATOM 1444 N N . LEU A 1 184 ? 17.550 -6.202 -12.382 1.00 89.25 184 LEU A N 1
ATOM 1445 C CA . LEU A 1 184 ? 17.670 -7.540 -12.937 1.00 89.25 184 LEU A CA 1
ATOM 1446 C C . LEU A 1 184 ? 16.490 -8.389 -12.471 1.00 89.25 184 LEU A C 1
ATOM 1448 O O . LEU A 1 184 ? 16.123 -8.377 -11.296 1.00 89.25 184 LEU A O 1
ATOM 1452 N N . ARG A 1 185 ? 15.896 -9.164 -13.382 1.00 86.75 185 ARG A N 1
ATOM 1453 C CA . ARG A 1 185 ? 14.878 -10.161 -13.016 1.00 86.75 185 ARG A CA 1
ATOM 1454 C C . ARG A 1 185 ? 15.529 -11.449 -12.517 1.00 86.75 185 ARG A C 1
ATOM 1456 O O . ARG A 1 185 ? 16.532 -11.901 -13.074 1.00 86.75 185 ARG A O 1
ATOM 1463 N N . GLN A 1 186 ? 14.917 -12.100 -11.532 1.00 83.12 186 GLN A N 1
ATOM 1464 C CA . GLN A 1 186 ? 15.330 -13.439 -11.112 1.00 83.12 186 GLN A CA 1
ATOM 1465 C C . GLN A 1 186 ? 15.154 -14.457 -12.264 1.00 83.12 186 GLN A C 1
ATOM 1467 O O . GLN A 1 186 ? 14.126 -14.466 -12.945 1.00 83.12 186 GLN A O 1
ATOM 1472 N N . LYS A 1 187 ? 16.155 -15.326 -12.489 1.00 76.75 187 LYS A N 1
ATOM 1473 C CA . LYS A 1 187 ? 16.179 -16.307 -13.597 1.00 76.75 187 LYS A CA 1
ATOM 1474 C C . LYS A 1 187 ? 14.963 -17.255 -13.598 1.00 76.75 187 LYS A C 1
ATOM 1476 O O . LYS A 1 187 ? 14.543 -17.735 -12.549 1.00 76.75 187 LYS A O 1
ATOM 1481 N N . GLY A 1 188 ? 14.466 -17.585 -14.796 1.00 68.69 188 GLY A N 1
ATOM 1482 C CA . GLY A 1 188 ? 13.598 -18.736 -15.105 1.00 68.69 188 GLY A CA 1
ATOM 1483 C C . GLY A 1 188 ? 12.757 -18.542 -16.378 1.00 68.69 188 GLY A C 1
ATOM 1484 O O . GLY A 1 188 ? 13.053 -17.647 -17.164 1.00 68.69 188 GLY A O 1
ATOM 1485 N N . ALA A 1 189 ? 11.770 -19.422 -16.608 1.00 59.53 189 ALA A N 1
ATOM 1486 C CA . ALA A 1 189 ? 11.028 -19.523 -17.876 1.00 59.53 189 ALA A CA 1
ATOM 1487 C C . ALA A 1 189 ? 10.335 -18.212 -18.317 1.00 59.53 189 ALA A C 1
ATOM 1489 O O . ALA A 1 189 ? 9.641 -17.577 -17.526 1.00 59.53 189 ALA A O 1
ATOM 1490 N N . LEU A 1 190 ? 10.516 -17.845 -19.593 1.00 59.00 190 LEU A N 1
ATOM 1491 C CA . LEU A 1 190 ? 10.107 -16.567 -20.202 1.00 59.00 190 LEU A CA 1
ATOM 1492 C C . LEU A 1 190 ? 8.591 -16.429 -20.439 1.00 59.00 190 LEU A C 1
ATOM 1494 O O . LEU A 1 190 ? 8.082 -15.317 -20.531 1.00 59.00 190 LEU A O 1
ATOM 1498 N N . GLU A 1 191 ? 7.867 -17.542 -20.552 1.00 55.31 191 GLU A N 1
ATOM 1499 C CA . GLU A 1 191 ? 6.545 -17.582 -21.198 1.00 55.31 191 GLU A CA 1
ATOM 1500 C C . GLU A 1 191 ? 5.375 -17.065 -20.335 1.00 55.31 191 GLU A C 1
ATOM 1502 O O . GLU A 1 191 ? 4.277 -16.873 -20.848 1.00 55.31 191 GLU A O 1
ATOM 1507 N N . GLN A 1 192 ? 5.581 -16.791 -19.039 1.00 54.78 192 GLN A N 1
ATOM 1508 C CA . GLN A 1 192 ? 4.504 -16.393 -18.108 1.00 54.78 192 GLN A CA 1
ATOM 1509 C C . GLN A 1 192 ? 4.709 -15.032 -17.416 1.00 54.78 192 GLN A C 1
ATOM 1511 O O . GLN A 1 192 ? 3.878 -14.625 -16.591 1.00 54.78 192 GLN A O 1
ATOM 1516 N N . ASP A 1 193 ? 5.788 -14.317 -17.749 1.00 61.16 193 ASP A N 1
ATOM 1517 C CA . ASP A 1 193 ? 6.307 -13.212 -16.931 1.00 61.16 193 ASP A CA 1
ATOM 1518 C C . ASP A 1 193 ? 5.654 -11.848 -17.164 1.00 61.16 193 ASP A C 1
ATOM 1520 O O . ASP A 1 193 ? 5.852 -10.956 -16.339 1.00 61.16 193 ASP A O 1
ATOM 1524 N N . VAL A 1 194 ? 4.857 -11.683 -18.225 1.00 63.31 194 VAL A N 1
ATOM 1525 C CA . VAL A 1 194 ? 4.195 -10.405 -18.521 1.00 63.31 194 VAL A CA 1
ATOM 1526 C C . VAL A 1 194 ? 3.116 -10.135 -17.469 1.00 63.31 194 VAL A C 1
ATOM 1528 O O . VAL A 1 194 ? 2.110 -10.845 -17.367 1.00 63.31 194 VAL A O 1
ATOM 1531 N N . ALA A 1 195 ? 3.359 -9.126 -16.638 1.00 63.81 195 ALA A N 1
ATOM 1532 C CA . ALA A 1 195 ? 2.364 -8.537 -15.761 1.00 63.81 195 ALA A CA 1
ATOM 1533 C C . ALA A 1 195 ? 1.462 -7.565 -16.553 1.00 63.81 195 ALA A C 1
ATOM 1535 O O . ALA A 1 195 ? 1.707 -7.256 -17.712 1.00 63.81 195 ALA A O 1
ATOM 1536 N N . ALA A 1 196 ? 0.382 -7.140 -15.901 1.00 64.12 196 ALA A N 1
ATOM 1537 C CA . ALA A 1 196 ? -0.564 -6.066 -16.232 1.00 64.12 196 ALA A CA 1
ATOM 1538 C C . ALA A 1 196 ? 0.001 -4.798 -16.934 1.00 64.12 196 ALA A C 1
ATOM 1540 O O . ALA A 1 196 ? 1.216 -4.670 -17.033 1.00 64.12 196 ALA A O 1
ATOM 1541 N N . PRO A 1 197 ? -0.835 -3.833 -17.405 1.00 69.50 197 PRO A N 1
ATOM 1542 C CA . PRO A 1 197 ? -0.375 -2.749 -18.275 1.00 69.50 197 PRO A CA 1
ATOM 1543 C C . PRO A 1 197 ? 0.540 -1.775 -17.522 1.00 69.50 197 PRO A C 1
ATOM 1545 O O . PRO A 1 197 ? 0.102 -0.788 -16.939 1.00 69.50 197 PRO A O 1
ATOM 1548 N N . ALA A 1 198 ? 1.830 -2.074 -17.553 1.00 79.38 198 ALA A N 1
ATOM 1549 C CA . ALA A 1 198 ? 2.925 -1.203 -17.186 1.00 79.38 198 ALA A CA 1
ATOM 1550 C C . ALA A 1 198 ? 3.841 -1.060 -18.412 1.00 79.38 198 ALA A C 1
ATOM 1552 O O . ALA A 1 198 ? 3.897 -1.971 -19.246 1.00 79.38 198 ALA A O 1
ATOM 1553 N N . PRO A 1 199 ? 4.574 0.055 -18.544 1.00 85.38 199 PRO A N 1
ATOM 1554 C CA . PRO A 1 199 ? 5.558 0.203 -19.608 1.00 85.38 199 PRO A CA 1
ATOM 1555 C C . PRO A 1 199 ? 6.572 -0.947 -19.591 1.00 85.38 199 PRO A C 1
ATOM 1557 O O . PRO A 1 199 ? 6.990 -1.389 -18.523 1.00 85.38 199 PRO A O 1
AT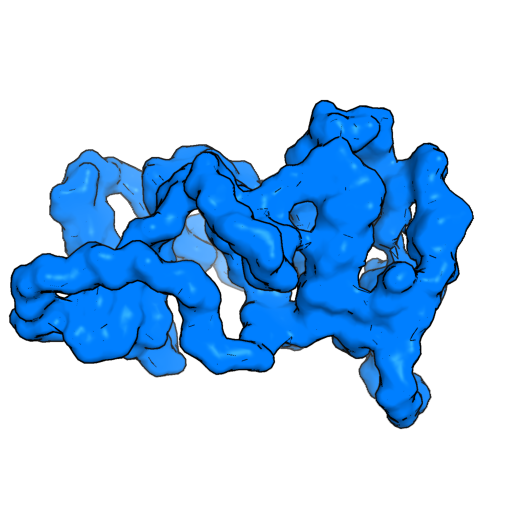OM 1560 N N . THR A 1 200 ? 7.005 -1.418 -20.761 1.00 83.81 200 THR A N 1
ATOM 1561 C CA . THR A 1 200 ? 7.902 -2.586 -20.887 1.00 83.81 200 THR A CA 1
ATOM 1562 C C . THR A 1 200 ? 9.269 -2.393 -20.226 1.00 83.81 200 THR A C 1
ATOM 1564 O O . THR A 1 200 ? 9.913 -3.365 -19.846 1.00 83.81 200 THR A O 1
ATOM 1567 N N . TRP A 1 201 ? 9.708 -1.146 -20.049 1.00 86.00 201 TRP A N 1
ATOM 1568 C CA . TRP A 1 201 ? 10.931 -0.792 -19.323 1.00 86.00 201 TRP A CA 1
ATOM 1569 C C . TRP A 1 201 ? 10.754 -0.779 -17.795 1.00 86.00 201 TRP A C 1
ATOM 1571 O O . TRP A 1 201 ? 11.735 -0.711 -17.054 1.00 86.00 201 TRP A O 1
ATOM 1581 N N . SER A 1 202 ? 9.515 -0.826 -17.303 1.00 90.19 202 SER A N 1
ATOM 1582 C CA . SER A 1 202 ? 9.213 -0.774 -15.877 1.00 90.19 202 SER A CA 1
ATOM 1583 C C . SER A 1 202 ? 9.383 -2.146 -15.244 1.00 90.19 202 SER A C 1
ATOM 1585 O O . SER A 1 202 ? 8.904 -3.149 -15.773 1.00 90.19 202 SER A O 1
ATOM 1587 N N . TRP A 1 203 ? 9.954 -2.192 -14.044 1.00 90.31 203 TRP A N 1
ATOM 1588 C CA . TRP A 1 203 ? 9.969 -3.397 -13.210 1.00 90.31 203 TRP A CA 1
ATOM 1589 C C . TRP A 1 203 ? 8.553 -3.914 -12.882 1.00 90.31 203 TRP A C 1
ATOM 1591 O O . TRP A 1 203 ? 8.361 -5.071 -12.494 1.00 90.31 203 TRP A O 1
ATOM 1601 N N . ALA A 1 204 ? 7.532 -3.061 -13.018 1.00 89.31 204 ALA A N 1
ATOM 1602 C CA . ALA A 1 204 ? 6.146 -3.453 -12.826 1.00 89.31 204 ALA A CA 1
ATOM 1603 C C . ALA A 1 204 ? 5.612 -4.341 -13.963 1.00 89.31 204 ALA A C 1
ATOM 1605 O O . ALA A 1 204 ? 4.615 -5.026 -13.757 1.00 89.31 204 ALA A O 1
ATOM 1606 N N . SER A 1 205 ? 6.295 -4.384 -15.114 1.00 86.88 205 SER A N 1
ATOM 1607 C CA . SER A 1 205 ? 5.937 -5.236 -16.258 1.00 86.88 205 SER A CA 1
ATOM 1608 C C . SER A 1 205 ? 6.253 -6.720 -16.051 1.00 86.88 205 SER A C 1
ATOM 1610 O O . SER A 1 205 ? 5.748 -7.557 -16.798 1.00 86.88 205 SER A O 1
ATOM 1612 N N . VAL A 1 206 ? 7.044 -7.068 -15.027 1.00 86.25 206 VAL A N 1
ATOM 1613 C CA . VAL A 1 206 ? 7.398 -8.457 -14.705 1.00 86.25 206 VAL A CA 1
ATOM 1614 C C . VAL A 1 206 ? 6.675 -8.949 -13.456 1.00 86.25 206 VAL A C 1
ATOM 1616 O O . VAL A 1 206 ? 6.494 -8.201 -12.496 1.00 86.25 206 VAL A O 1
ATOM 1619 N N . LYS A 1 207 ? 6.283 -10.224 -13.417 1.00 80.12 207 LYS A N 1
ATOM 1620 C CA . LYS A 1 207 ? 5.682 -10.835 -12.211 1.00 80.12 207 LYS A CA 1
ATOM 1621 C C . LYS A 1 207 ? 6.697 -11.226 -11.138 1.00 80.12 207 LYS A C 1
ATOM 1623 O O . LYS A 1 207 ? 6.333 -11.372 -9.979 1.00 80.12 207 LYS A O 1
ATOM 1628 N N . ARG A 1 208 ? 7.953 -11.434 -11.525 1.00 80.31 208 ARG A N 1
ATOM 1629 C CA . ARG A 1 208 ? 8.990 -11.976 -10.643 1.00 80.31 208 ARG A CA 1
ATOM 1630 C C . ARG A 1 208 ? 9.609 -10.921 -9.743 1.00 80.31 208 ARG A C 1
ATOM 1632 O O . ARG A 1 208 ? 9.553 -9.721 -10.020 1.00 80.31 208 ARG A O 1
ATOM 1639 N N . LYS A 1 209 ? 10.309 -11.431 -8.728 1.00 87.12 209 LYS A N 1
ATOM 1640 C CA . LYS A 1 209 ? 11.250 -10.655 -7.937 1.00 87.12 209 LYS A CA 1
ATOM 1641 C C . LYS A 1 209 ? 12.317 -10.031 -8.841 1.00 87.12 209 LYS A C 1
ATOM 1643 O O . LYS A 1 209 ? 12.893 -10.703 -9.706 1.00 87.12 209 LYS A O 1
ATOM 1648 N N . ILE A 1 210 ? 12.571 -8.754 -8.606 1.00 90.56 210 ILE A N 1
ATOM 1649 C CA . ILE A 1 210 ? 13.655 -7.986 -9.215 1.00 90.56 210 ILE A CA 1
ATOM 1650 C C . ILE A 1 210 ? 14.759 -7.746 -8.186 1.00 90.56 210 ILE A C 1
ATOM 1652 O O . ILE A 1 210 ? 14.537 -7.907 -6.986 1.00 90.56 210 ILE A O 1
ATOM 1656 N N . GLN A 1 211 ? 15.919 -7.309 -8.656 1.00 90.12 211 GLN A N 1
ATOM 1657 C CA . GLN A 1 211 ? 17.017 -6.830 -7.828 1.00 90.12 211 GLN A CA 1
ATOM 1658 C C . GLN A 1 211 ? 17.649 -5.602 -8.483 1.00 90.12 211 GLN A C 1
ATOM 1660 O O . GLN A 1 211 ? 17.927 -5.647 -9.678 1.00 90.12 211 GLN A O 1
ATOM 1665 N N . TYR A 1 212 ? 17.849 -4.537 -7.708 1.00 85.00 212 TYR A N 1
ATOM 1666 C CA . TYR A 1 212 ? 18.640 -3.364 -8.093 1.00 85.00 212 TYR A CA 1
ATOM 1667 C C . TYR A 1 212 ? 20.101 -3.509 -7.666 1.00 85.00 212 TYR A C 1
ATOM 1669 O O . TYR A 1 212 ? 20.356 -4.263 -6.695 1.00 85.00 212 TYR A O 1
#

Radius of gyration: 18.21 Å; chains: 1; bounding box: 40×35×52 Å

Sequence (212 aa):
DAVQVKRRLGVPFFWADSLCIIQDDKGDCEREAARMGDVYMNAYCTIAAHAAHHADHGFLQESMQREKVVAVGGHANGEPSRGWALQERILSPFTVHFGPAGSLYLNSRNRRYPSSTTAALSVIPRTYHGWYEMLTQYSACFLTNPRDKLIALSGIVQRCEGLIGDTYTGGIWINNFIHCLLWLRQKGALEQDVAAPAPTWSWASVKRKIQY